Protein AF-X0Y8S4-F1 (afdb_monomer_lite)

Foldseek 3Di:
DPPQPPPQKGKWQWLFKKKKKFAAPDDDDPPDDAHGLWMWIFQRPDDPVCRQVPTATDPPSPSGQDRHLNPHPQNAQPNDPPSHRNIWIWMKTWIFGPPDPDLLPTDIDIDTFGPQAVVQVCVAVVVCVVVVHDSSQFIKMWGWAADPPDDDTHIHIDTPGGDDDPVSSVSSNVCSVPVRSVVSPDHTDHPDPPPDDPPPDPPDDDD

pLDDT: mean 86.74, std 16.59, range [29.92, 97.44]

Structure (mmCIF, N/CA/C/O backbone):
data_AF-X0Y8S4-F1
#
_entry.id   AF-X0Y8S4-F1
#
loop_
_atom_site.group_PDB
_atom_site.id
_atom_site.type_symbol
_atom_site.label_atom_id
_atom_site.label_alt_id
_atom_site.label_comp_id
_atom_site.label_asym_id
_atom_site.label_entity_id
_atom_site.label_seq_id
_atom_site.pdbx_PDB_ins_code
_atom_site.Cartn_x
_atom_site.Cartn_y
_atom_site.Cartn_z
_atom_site.occupancy
_atom_site.B_iso_or_equiv
_atom_site.auth_seq_id
_atom_site.auth_comp_id
_atom_site.auth_asym_id
_atom_site.auth_atom_id
_atom_site.pdbx_PDB_model_num
ATOM 1 N N . PRO A 1 1 ? -10.376 17.766 6.395 1.00 44.44 1 PRO A N 1
ATOM 2 C CA . PRO A 1 1 ? -10.294 17.085 7.710 1.00 44.44 1 PRO A CA 1
ATOM 3 C C . PRO A 1 1 ? -9.128 17.664 8.531 1.00 44.44 1 PRO A C 1
ATOM 5 O O . PRO A 1 1 ? -7.978 17.358 8.253 1.00 44.44 1 PRO A O 1
ATOM 8 N N . VAL A 1 2 ? -9.422 18.581 9.460 1.00 45.91 2 VAL A N 1
ATOM 9 C CA . VAL A 1 2 ? -8.436 19.486 10.098 1.00 45.91 2 VAL A CA 1
ATOM 10 C C . VAL A 1 2 ? -7.853 18.933 11.418 1.00 45.91 2 VAL A C 1
ATOM 12 O O . VAL A 1 2 ? -7.265 19.683 12.182 1.00 45.91 2 VAL A O 1
ATOM 15 N N . GLY A 1 3 ? -8.023 17.638 11.713 1.00 60.16 3 GLY A N 1
ATOM 16 C CA . GLY A 1 3 ? -7.539 17.020 12.965 1.00 60.16 3 GLY A CA 1
ATOM 17 C C . GLY A 1 3 ? -6.505 15.904 12.791 1.00 60.16 3 GLY A C 1
ATOM 18 O O . GLY A 1 3 ? -5.683 15.695 13.670 1.00 60.16 3 GLY A O 1
ATOM 19 N N . CYS A 1 4 ? -6.523 15.210 11.651 1.00 73.25 4 CYS A N 1
ATOM 20 C CA . CYS A 1 4 ? -5.653 14.062 11.389 1.00 73.25 4 CYS A CA 1
ATOM 21 C C . CYS A 1 4 ? -4.313 14.434 10.748 1.00 73.25 4 CYS A C 1
ATOM 23 O O . CYS A 1 4 ? -3.446 13.578 10.668 1.00 73.25 4 CYS A O 1
ATOM 25 N N . ASP A 1 5 ? -4.187 15.638 10.187 1.00 79.75 5 ASP A N 1
ATOM 26 C CA . ASP A 1 5 ? -3.039 16.076 9.388 1.00 79.75 5 ASP A CA 1
ATOM 27 C C . ASP A 1 5 ? -2.274 17.144 10.172 1.00 79.75 5 ASP A C 1
ATOM 29 O O . ASP A 1 5 ? -2.796 18.232 10.432 1.00 79.75 5 ASP A O 1
ATOM 33 N N . ARG A 1 6 ? -1.047 16.807 10.575 1.00 82.25 6 ARG A N 1
ATOM 34 C CA . ARG A 1 6 ? -0.120 17.687 11.298 1.00 82.25 6 ARG A CA 1
ATOM 35 C C . ARG A 1 6 ? 1.008 18.202 10.396 1.00 82.25 6 ARG A C 1
ATOM 37 O O . ARG A 1 6 ? 2.082 18.546 10.883 1.00 82.25 6 ARG A O 1
ATOM 44 N N . GLY A 1 7 ? 0.785 18.258 9.083 1.00 83.69 7 GLY A N 1
ATOM 45 C CA . GLY A 1 7 ? 1.760 18.707 8.092 1.00 83.69 7 GLY A CA 1
ATOM 46 C C . GLY A 1 7 ? 2.596 17.548 7.560 1.00 83.69 7 GLY A C 1
ATOM 47 O O . GLY A 1 7 ? 2.336 17.052 6.466 1.00 83.69 7 GLY A O 1
ATOM 48 N N . ASP A 1 8 ? 3.593 17.109 8.329 1.00 86.62 8 ASP A N 1
ATOM 49 C CA . ASP A 1 8 ? 4.449 15.973 7.948 1.00 86.62 8 ASP A CA 1
ATOM 50 C C . ASP A 1 8 ? 3.957 14.634 8.517 1.00 86.62 8 ASP A C 1
ATOM 52 O O . ASP A 1 8 ? 4.529 13.592 8.210 1.00 86.62 8 ASP A O 1
ATOM 56 N N . MET A 1 9 ? 2.880 14.638 9.305 1.00 91.44 9 MET A N 1
ATOM 57 C CA . MET A 1 9 ? 2.301 13.435 9.904 1.00 91.44 9 MET A CA 1
ATOM 58 C C . MET A 1 9 ? 0.810 13.348 9.621 1.00 91.44 9 MET A C 1
ATOM 60 O O . MET A 1 9 ? 0.109 14.362 9.670 1.00 91.44 9 MET A O 1
ATOM 64 N N . ILE A 1 10 ? 0.327 12.126 9.407 1.00 94.25 10 ILE A N 1
ATOM 65 C CA . ILE A 1 10 ? -1.101 11.829 9.381 1.00 94.25 10 ILE A CA 1
ATOM 66 C C . ILE A 1 10 ? -1.463 10.702 10.345 1.00 94.25 10 ILE A C 1
ATOM 68 O O . ILE A 1 10 ? -0.725 9.728 10.477 1.00 94.25 10 ILE A O 1
ATOM 72 N N . GLU A 1 11 ? -2.627 10.810 10.975 1.00 95.38 11 GLU A N 1
ATOM 73 C CA . GLU A 1 11 ? -3.220 9.751 11.793 1.00 95.38 11 GLU A CA 1
ATOM 74 C C . GLU A 1 11 ? -4.318 9.034 11.001 1.00 95.38 11 GLU A C 1
ATOM 76 O O . GLU A 1 11 ? -5.283 9.648 10.526 1.00 95.38 11 GLU A O 1
ATOM 81 N N . ALA A 1 12 ? -4.175 7.721 10.845 1.00 96.06 12 ALA A N 1
ATOM 82 C CA . ALA A 1 12 ? -5.060 6.919 10.017 1.00 96.06 12 ALA A CA 1
ATOM 83 C C . ALA A 1 12 ? -5.312 5.528 10.603 1.00 96.06 12 ALA A C 1
ATOM 85 O O . ALA A 1 12 ? -4.496 4.961 11.327 1.00 96.06 12 ALA A O 1
ATOM 86 N N . ILE A 1 13 ? -6.451 4.951 10.238 1.00 96.88 13 ILE A N 1
ATOM 87 C CA . ILE A 1 13 ? -6.772 3.546 10.479 1.00 96.88 13 ILE A CA 1
ATOM 88 C C . ILE A 1 13 ? -6.477 2.800 9.180 1.00 96.88 13 ILE A C 1
ATOM 90 O O . ILE A 1 13 ? -7.111 3.072 8.159 1.00 96.88 13 ILE A O 1
ATOM 94 N N . VAL A 1 14 ? -5.517 1.874 9.195 1.00 97.19 14 VAL A N 1
ATOM 95 C CA . VAL A 1 14 ? -5.164 1.089 8.003 1.00 97.19 14 VAL A CA 1
ATOM 96 C C . VAL A 1 14 ? -6.101 -0.109 7.885 1.00 97.19 14 VAL A C 1
ATOM 98 O O . VAL A 1 14 ? -6.046 -1.022 8.699 1.00 97.19 14 VAL A O 1
ATOM 101 N N . LEU A 1 15 ? -6.938 -0.125 6.850 1.00 96.81 15 LEU A N 1
ATOM 102 C CA . LEU A 1 15 ? -7.878 -1.212 6.559 1.00 96.81 15 LEU A CA 1
ATOM 103 C C . LEU A 1 15 ? -7.183 -2.451 5.982 1.00 96.81 15 LEU A C 1
ATOM 105 O O . LEU A 1 15 ? -7.681 -3.562 6.106 1.00 96.81 15 LEU A O 1
ATOM 109 N N . GLY A 1 16 ? -6.033 -2.267 5.337 1.00 95.38 16 GLY A N 1
ATOM 110 C CA . GLY A 1 16 ? -5.243 -3.353 4.773 1.00 95.38 16 GLY A CA 1
ATOM 111 C C . GLY A 1 16 ? -4.145 -2.836 3.854 1.00 95.38 16 GLY A C 1
ATOM 112 O O . GLY A 1 16 ? -4.078 -1.640 3.552 1.00 95.38 16 GLY A O 1
ATOM 113 N N . GLY A 1 17 ? -3.286 -3.749 3.404 1.00 95.44 17 GLY A N 1
ATOM 114 C CA . GLY A 1 17 ? -2.199 -3.436 2.488 1.00 95.44 17 GLY A CA 1
ATOM 115 C C . GLY A 1 17 ? -1.990 -4.519 1.437 1.00 95.44 17 GLY A C 1
ATOM 116 O O . GLY A 1 17 ? -2.092 -5.701 1.740 1.00 95.44 17 GLY A O 1
ATOM 117 N N . ALA A 1 18 ? -1.659 -4.111 0.214 1.00 96.06 18 ALA A N 1
ATOM 118 C CA . ALA A 1 18 ? -1.343 -5.009 -0.893 1.00 96.06 18 ALA A CA 1
ATOM 119 C C . ALA A 1 18 ? -0.040 -4.577 -1.564 1.00 96.06 18 ALA A C 1
ATOM 121 O O . ALA A 1 18 ? 0.145 -3.397 -1.882 1.00 96.06 18 ALA A O 1
ATOM 122 N N . ARG A 1 19 ? 0.874 -5.526 -1.804 1.00 96.00 19 ARG A N 1
ATOM 123 C CA . ARG A 1 19 ? 2.033 -5.255 -2.664 1.00 96.00 19 ARG A CA 1
ATOM 124 C C . ARG A 1 19 ? 1.559 -5.058 -4.093 1.00 96.00 19 ARG A C 1
ATOM 126 O O . ARG A 1 19 ? 0.711 -5.800 -4.581 1.00 96.00 19 ARG A O 1
ATOM 133 N N . ILE A 1 20 ? 2.151 -4.085 -4.767 1.00 96.19 20 ILE A N 1
ATOM 134 C CA . ILE A 1 20 ? 1.966 -3.899 -6.194 1.00 96.19 20 ILE A CA 1
ATOM 135 C C . ILE A 1 20 ? 3.310 -3.680 -6.876 1.00 96.19 20 ILE A C 1
ATOM 137 O O . ILE A 1 20 ? 4.140 -2.891 -6.428 1.00 96.19 20 ILE A O 1
ATOM 141 N N . ASN A 1 21 ? 3.491 -4.370 -7.993 1.00 96.62 21 ASN A N 1
ATOM 142 C CA . ASN A 1 21 ? 4.596 -4.166 -8.911 1.00 96.62 21 ASN A CA 1
ATOM 143 C C . ASN A 1 21 ? 4.059 -3.455 -10.150 1.00 96.62 21 ASN A C 1
ATOM 145 O O . ASN A 1 21 ? 3.040 -3.867 -10.703 1.00 96.62 21 ASN A O 1
ATOM 149 N N . GLN A 1 22 ? 4.716 -2.380 -10.580 1.00 95.75 22 GLN A N 1
ATOM 150 C CA . GLN A 1 22 ? 4.298 -1.587 -11.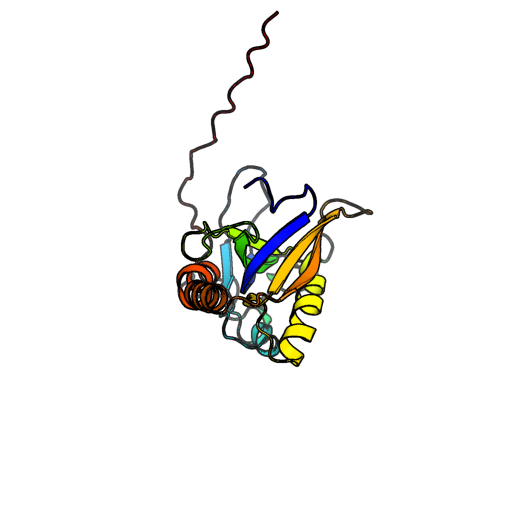734 1.00 95.75 22 GLN A CA 1
ATOM 151 C C . GLN A 1 22 ? 5.498 -1.241 -12.612 1.00 95.75 22 GLN A C 1
ATOM 153 O O . GLN A 1 22 ? 6.414 -0.535 -12.188 1.00 95.75 22 GLN A O 1
ATOM 158 N N . PHE A 1 23 ? 5.469 -1.693 -13.859 1.00 95.38 23 PHE A N 1
ATOM 159 C CA . PHE A 1 23 ? 6.446 -1.334 -14.875 1.00 95.38 23 PHE A CA 1
ATOM 160 C C . PHE A 1 23 ? 5.852 -0.290 -15.819 1.00 95.38 23 PHE A C 1
ATOM 162 O O . PHE A 1 23 ? 4.727 -0.441 -16.299 1.00 95.38 23 PHE A O 1
ATOM 169 N N . TYR A 1 24 ? 6.622 0.762 -16.077 1.00 93.06 24 TYR A N 1
ATOM 170 C CA . TYR A 1 24 ? 6.267 1.845 -16.984 1.00 93.06 24 TYR A CA 1
ATOM 171 C C . TYR A 1 24 ? 7.313 1.900 -18.084 1.00 93.06 24 TYR A C 1
ATOM 173 O O . TYR A 1 24 ? 8.506 1.968 -17.792 1.00 93.06 24 TYR A O 1
ATOM 181 N N . GLU A 1 25 ? 6.861 1.888 -19.329 1.00 90.25 25 GLU A N 1
ATOM 182 C CA . GLU A 1 25 ? 7.734 2.121 -20.467 1.00 90.25 25 GLU A CA 1
ATOM 183 C C . GLU A 1 25 ? 7.978 3.624 -20.661 1.00 90.25 25 GLU A C 1
ATOM 185 O O . GLU A 1 25 ? 7.063 4.445 -20.552 1.00 90.25 25 GLU A O 1
ATOM 190 N N . GLY A 1 26 ? 9.229 3.981 -20.949 1.00 86.06 26 GLY A N 1
ATOM 191 C CA . GLY A 1 26 ? 9.651 5.365 -21.132 1.00 86.06 26 GLY A CA 1
ATOM 192 C C . GLY A 1 26 ? 9.836 6.150 -19.830 1.00 86.06 26 GLY A C 1
ATOM 193 O O . GLY A 1 26 ? 9.797 5.625 -18.716 1.00 86.06 26 GLY A O 1
ATOM 194 N N . ASP A 1 27 ? 10.082 7.448 -19.993 1.00 82.94 27 ASP A N 1
ATOM 195 C CA . ASP A 1 27 ? 10.436 8.336 -18.892 1.00 82.94 27 ASP A CA 1
ATOM 196 C C . ASP A 1 27 ? 9.227 8.993 -18.225 1.00 82.94 27 ASP A C 1
ATOM 198 O O . ASP A 1 27 ? 8.238 9.374 -18.859 1.00 82.94 27 ASP A O 1
ATOM 202 N N . PHE A 1 28 ? 9.337 9.190 -16.909 1.00 82.19 28 PHE A N 1
ATOM 203 C CA . PHE A 1 28 ? 8.326 9.898 -16.134 1.00 82.19 28 PHE A CA 1
ATOM 204 C C . PHE A 1 28 ? 8.161 11.335 -16.638 1.00 82.19 28 PHE A C 1
ATOM 206 O O . PHE A 1 28 ? 9.092 12.137 -16.580 1.00 82.19 28 PHE A O 1
ATOM 213 N N . THR A 1 29 ? 6.944 11.674 -17.068 1.00 81.81 29 THR A N 1
ATOM 214 C CA . THR A 1 29 ? 6.588 13.037 -17.469 1.00 81.81 29 THR A CA 1
ATOM 215 C C . THR A 1 29 ? 5.714 13.691 -16.395 1.00 81.81 29 THR A C 1
ATOM 217 O O . THR A 1 29 ? 4.567 13.274 -16.203 1.00 81.81 29 THR A O 1
ATOM 220 N N . PRO A 1 30 ? 6.195 14.743 -15.706 1.00 81.38 30 PRO A N 1
ATOM 221 C CA . PRO A 1 30 ? 5.413 15.431 -14.686 1.00 81.38 30 PRO A CA 1
ATOM 222 C C . PRO A 1 30 ? 4.063 15.930 -15.218 1.00 81.38 30 PRO A C 1
ATOM 224 O O . PRO A 1 30 ? 3.982 16.578 -16.262 1.00 81.38 30 PRO A O 1
ATOM 227 N N . GLY A 1 31 ? 2.988 15.646 -14.483 1.00 82.62 31 GLY A N 1
ATOM 228 C CA . GLY A 1 31 ? 1.638 16.114 -14.814 1.00 82.62 31 GLY A CA 1
ATOM 229 C C . GLY A 1 31 ? 0.953 15.382 -15.972 1.00 82.62 31 GLY A C 1
ATOM 230 O O . GLY A 1 31 ? -0.136 15.800 -16.367 1.00 82.62 31 GLY A O 1
ATOM 231 N N . LYS A 1 32 ? 1.552 14.309 -16.505 1.00 83.06 32 LYS A N 1
ATOM 232 C CA . LYS A 1 32 ? 0.900 13.388 -17.441 1.00 83.06 32 LYS A CA 1
ATOM 233 C C . LYS A 1 32 ? 0.794 12.005 -16.790 1.00 83.06 32 LYS A C 1
ATOM 235 O O . LYS A 1 32 ? 1.815 11.333 -16.659 1.00 83.06 32 LYS A O 1
ATOM 240 N N . PRO A 1 33 ? -0.399 11.588 -16.335 1.00 80.25 33 PRO A N 1
ATOM 241 C CA . PRO A 1 33 ? -0.584 10.240 -15.822 1.00 80.25 33 PRO A CA 1
ATOM 242 C C . PRO A 1 33 ? -0.484 9.252 -16.987 1.00 80.25 33 PRO A C 1
ATOM 244 O O . PRO A 1 33 ? -1.341 9.232 -17.867 1.00 80.25 33 PRO A O 1
ATOM 247 N N . THR A 1 34 ? 0.575 8.451 -16.998 1.00 86.00 34 THR A N 1
ATOM 248 C CA . THR A 1 34 ? 0.717 7.312 -17.911 1.00 86.00 34 THR A CA 1
ATOM 249 C C . THR A 1 34 ? 0.363 6.051 -17.128 1.00 86.00 34 THR A C 1
ATOM 251 O O . THR A 1 34 ? 0.880 5.891 -16.018 1.00 86.00 34 THR A O 1
ATOM 254 N N . PRO A 1 35 ? -0.511 5.166 -17.635 1.00 89.19 35 PRO A N 1
ATOM 255 C CA . PRO A 1 35 ? -0.754 3.880 -16.999 1.00 89.19 35 PRO A CA 1
ATOM 256 C C . PRO A 1 35 ? 0.509 3.010 -17.073 1.00 89.19 35 PRO A C 1
ATOM 258 O O . PRO A 1 35 ? 1.356 3.213 -17.947 1.00 89.19 35 PRO A O 1
ATOM 261 N N . PRO A 1 36 ? 0.663 2.035 -16.170 1.00 93.50 36 PRO A N 1
ATOM 262 C CA . PRO A 1 36 ? 1.748 1.075 -16.280 1.00 93.50 36 PRO A CA 1
ATOM 263 C C . PRO A 1 36 ? 1.545 0.169 -17.499 1.00 93.50 36 PRO A C 1
ATOM 265 O O . PRO A 1 36 ? 0.438 -0.304 -17.751 1.00 93.50 36 PRO A O 1
ATOM 268 N N . THR A 1 37 ? 2.632 -0.127 -18.208 1.00 94.62 37 THR A N 1
ATOM 269 C CA . THR A 1 37 ? 2.657 -1.131 -19.280 1.00 94.62 37 THR A CA 1
ATOM 270 C C . THR A 1 37 ? 2.370 -2.519 -18.713 1.00 94.62 37 THR A C 1
ATOM 272 O O . THR A 1 37 ? 1.647 -3.301 -19.317 1.00 94.62 37 THR A O 1
ATOM 275 N N . CYS A 1 38 ? 2.892 -2.826 -17.525 1.00 95.94 38 CYS A N 1
ATOM 276 C CA . CYS A 1 38 ? 2.620 -4.076 -16.823 1.00 95.94 38 CYS A CA 1
ATOM 277 C C . CYS A 1 38 ? 2.408 -3.812 -15.336 1.00 95.94 38 CYS A C 1
ATOM 279 O O . CYS A 1 38 ? 3.083 -2.965 -14.748 1.00 95.94 38 CYS A O 1
ATOM 281 N N . TYR A 1 39 ? 1.505 -4.560 -14.709 1.00 96.88 39 TYR A N 1
ATOM 282 C CA . TYR A 1 39 ? 1.303 -4.509 -13.268 1.00 96.88 39 TYR A CA 1
ATOM 283 C C . TYR A 1 39 ? 1.020 -5.898 -12.702 1.00 96.88 39 TYR A C 1
ATOM 285 O O . TYR A 1 39 ? 0.584 -6.785 -13.428 1.00 96.88 39 TYR A O 1
ATOM 293 N N . ALA A 1 40 ? 1.263 -6.066 -11.409 1.00 97.44 40 ALA A N 1
ATOM 294 C CA . ALA A 1 40 ? 0.890 -7.245 -10.642 1.00 97.44 40 ALA A CA 1
ATOM 295 C C . ALA A 1 40 ? 0.500 -6.804 -9.233 1.00 97.44 40 ALA A C 1
ATOM 297 O O . ALA A 1 40 ? 1.239 -6.032 -8.622 1.00 97.44 40 ALA A O 1
ATOM 298 N N . ILE A 1 41 ? -0.642 -7.269 -8.734 1.00 96.81 41 ILE A N 1
ATOM 299 C CA . ILE A 1 41 ? -1.138 -6.957 -7.390 1.00 96.81 41 ILE A CA 1
ATOM 300 C C . ILE A 1 41 ? -1.143 -8.256 -6.589 1.00 96.81 41 ILE A C 1
ATOM 302 O O . ILE A 1 41 ? -1.621 -9.277 -7.075 1.00 96.81 41 ILE A O 1
ATOM 306 N N . ALA A 1 42 ? -0.580 -8.221 -5.386 1.00 96.31 42 ALA A N 1
ATOM 307 C CA . ALA A 1 42 ? -0.674 -9.331 -4.451 1.00 96.31 42 ALA A CA 1
ATOM 308 C C . ALA A 1 42 ? -2.083 -9.407 -3.865 1.00 96.31 42 ALA A C 1
ATOM 310 O O . ALA A 1 42 ? -2.661 -8.374 -3.519 1.00 96.31 42 ALA A O 1
ATOM 311 N N . ASP A 1 43 ? -2.599 -10.621 -3.698 1.00 93.69 43 ASP A N 1
ATOM 312 C CA . ASP A 1 43 ? -3.809 -10.826 -2.909 1.00 93.69 43 ASP A CA 1
ATOM 313 C C . ASP A 1 43 ? -3.542 -10.365 -1.458 1.00 93.69 43 ASP A C 1
ATOM 315 O O . ASP A 1 43 ? -2.566 -10.824 -0.850 1.00 93.69 43 ASP A O 1
ATOM 319 N N . PRO A 1 44 ? -4.362 -9.460 -0.890 1.00 90.19 44 PRO A N 1
ATOM 320 C CA . PRO A 1 44 ? -4.221 -9.012 0.495 1.00 90.19 44 PRO A CA 1
ATOM 321 C C . PRO A 1 44 ? -4.327 -10.139 1.533 1.00 90.19 44 PRO A C 1
ATOM 323 O O . PRO A 1 44 ? -3.935 -9.936 2.679 1.00 90.19 44 PRO A O 1
ATOM 326 N N . LEU A 1 45 ? -4.877 -11.299 1.156 1.00 88.31 45 LEU A N 1
ATOM 327 C CA . LEU A 1 45 ? -5.019 -12.473 2.016 1.00 88.31 45 LEU A CA 1
ATOM 328 C C . LEU A 1 45 ? -3.784 -13.382 2.016 1.00 88.31 45 LEU A C 1
ATOM 330 O O . LEU A 1 45 ? -3.744 -14.339 2.785 1.00 88.31 45 LEU A O 1
ATOM 334 N N . TRP A 1 46 ? -2.794 -13.135 1.153 1.00 90.88 46 TRP A N 1
ATOM 335 C CA . TRP A 1 46 ? -1.557 -13.913 1.169 1.00 90.88 46 TRP A CA 1
ATOM 336 C C . TRP A 1 46 ? -0.685 -13.554 2.366 1.00 90.88 46 TRP A C 1
ATOM 338 O O . TRP A 1 46 ? -0.509 -12.384 2.713 1.00 90.88 46 TRP A O 1
ATOM 348 N N . GLU A 1 47 ? -0.041 -14.571 2.930 1.00 85.81 47 GLU A N 1
ATOM 349 C CA . GLU A 1 47 ? 0.960 -14.363 3.966 1.00 85.81 47 GLU A CA 1
ATOM 350 C C . G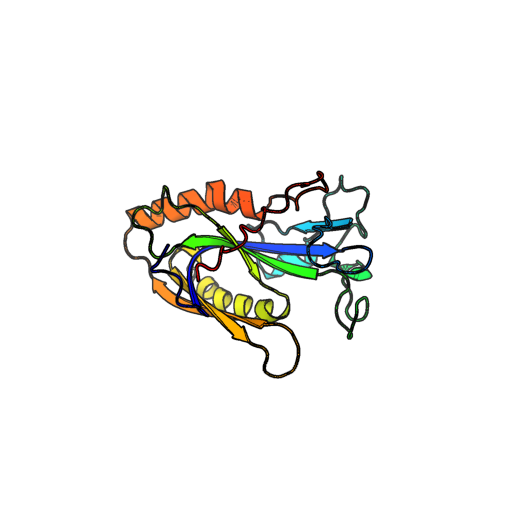LU A 1 47 ? 2.187 -13.648 3.388 1.00 85.81 47 GLU A C 1
ATOM 352 O O . GLU A 1 47 ? 2.610 -13.897 2.255 1.00 85.81 47 GLU A O 1
ATOM 357 N N . ALA A 1 48 ? 2.819 -12.776 4.180 1.00 82.12 48 ALA A N 1
ATOM 358 C CA . ALA A 1 48 ? 3.903 -11.911 3.701 1.00 82.12 48 ALA A CA 1
ATOM 359 C C . ALA A 1 48 ? 5.081 -12.678 3.060 1.00 82.12 48 ALA A C 1
ATOM 361 O O . ALA A 1 48 ? 5.726 -12.160 2.143 1.00 82.12 48 ALA A O 1
ATOM 362 N N . GLY A 1 49 ? 5.355 -13.900 3.532 1.00 85.06 49 GLY A N 1
ATOM 363 C CA . GLY A 1 49 ? 6.398 -14.781 2.996 1.00 85.06 49 GLY A CA 1
ATOM 364 C C . GLY A 1 49 ? 6.050 -15.433 1.653 1.00 85.06 49 GLY A C 1
ATOM 365 O O . GLY A 1 49 ? 6.948 -15.847 0.927 1.00 85.06 49 GLY A O 1
ATOM 366 N N . GLU A 1 50 ? 4.770 -15.493 1.289 1.00 90.00 50 GLU A N 1
ATOM 367 C CA . GLU A 1 50 ? 4.308 -16.114 0.046 1.00 90.00 50 GLU A CA 1
ATOM 368 C C . GLU A 1 50 ? 4.258 -15.130 -1.124 1.00 90.00 50 GLU A C 1
ATOM 370 O O . GLU A 1 50 ? 4.333 -15.539 -2.284 1.00 90.00 50 GLU A O 1
ATOM 375 N N . VAL A 1 51 ? 4.142 -13.831 -0.827 1.00 92.00 51 VAL A N 1
ATOM 376 C CA . VAL A 1 51 ? 3.873 -12.798 -1.833 1.00 92.00 51 VAL A CA 1
ATOM 377 C C . VAL A 1 51 ? 4.901 -12.807 -2.963 1.00 92.00 51 VAL A C 1
ATOM 379 O O . VAL A 1 51 ? 4.510 -12.794 -4.125 1.00 92.00 51 VAL A O 1
ATOM 382 N N . GLU A 1 52 ? 6.200 -12.878 -2.660 1.00 89.00 52 GLU A N 1
ATOM 383 C CA . GLU A 1 52 ? 7.248 -12.847 -3.696 1.00 89.00 52 GLU A CA 1
ATOM 384 C C . GLU A 1 52 ? 7.180 -14.050 -4.651 1.00 89.00 52 GLU A C 1
ATOM 386 O O . GLU A 1 52 ? 7.516 -13.916 -5.825 1.00 89.00 52 GLU A O 1
ATOM 391 N N . GLY A 1 53 ? 6.721 -15.210 -4.169 1.00 91.38 53 GLY A N 1
ATOM 392 C CA . GLY A 1 53 ? 6.596 -16.426 -4.977 1.00 91.38 53 GLY A CA 1
ATOM 393 C C . GLY A 1 53 ? 5.286 -16.530 -5.761 1.00 91.38 53 GLY A C 1
ATOM 394 O O . GLY A 1 53 ? 5.221 -17.284 -6.731 1.00 91.38 53 GLY A O 1
ATOM 395 N N . LYS A 1 54 ? 4.245 -15.793 -5.351 1.00 95.06 54 LYS A N 1
ATOM 396 C CA . LYS A 1 54 ? 2.897 -15.862 -5.943 1.00 95.06 54 LYS A CA 1
ATOM 397 C C . LYS A 1 54 ? 2.529 -14.645 -6.791 1.00 95.06 54 LYS A C 1
ATOM 399 O O . LYS A 1 54 ? 1.676 -14.760 -7.667 1.00 95.06 54 LYS A O 1
ATOM 404 N N . ILE A 1 55 ? 3.144 -13.485 -6.553 1.00 96.31 55 ILE A N 1
ATOM 405 C CA . ILE A 1 55 ? 2.795 -12.256 -7.270 1.00 96.31 55 ILE A CA 1
ATOM 406 C C . ILE A 1 55 ? 3.153 -12.369 -8.758 1.00 96.31 55 ILE A C 1
ATOM 408 O O . ILE A 1 55 ? 4.296 -12.624 -9.147 1.00 96.31 55 ILE A O 1
ATOM 412 N N . ALA A 1 56 ? 2.141 -12.174 -9.597 1.00 97.19 56 ALA A N 1
ATOM 413 C CA . ALA A 1 56 ? 2.227 -12.310 -11.041 1.00 97.19 56 ALA A CA 1
ATOM 414 C C . ALA A 1 56 ? 1.283 -11.310 -11.725 1.00 97.19 56 ALA A C 1
ATOM 416 O O . ALA A 1 56 ? 0.276 -10.911 -11.129 1.00 97.19 56 ALA A O 1
ATOM 417 N N . PRO A 1 57 ? 1.591 -10.875 -12.958 1.00 96.94 57 PRO A N 1
ATOM 418 C CA . PRO A 1 57 ? 0.655 -10.077 -13.735 1.00 96.94 57 PRO A CA 1
ATOM 419 C C . PRO A 1 57 ? -0.644 -10.844 -14.020 1.00 96.94 57 PRO A C 1
ATOM 421 O O . PRO A 1 57 ? -0.611 -12.074 -14.113 1.00 96.94 57 PRO A O 1
ATOM 424 N N . PRO A 1 58 ? -1.780 -10.148 -14.209 1.00 95.25 58 PRO A N 1
ATOM 425 C CA . PRO A 1 58 ? -3.016 -10.785 -14.650 1.00 95.25 58 PRO A CA 1
ATOM 426 C C . PRO A 1 58 ? -2.803 -11.596 -15.932 1.00 95.25 58 PRO A C 1
ATOM 428 O O . PRO A 1 58 ? -2.101 -11.160 -16.847 1.00 95.25 58 PRO A O 1
ATOM 431 N N . ALA A 1 59 ? -3.412 -12.780 -16.006 1.00 93.56 59 ALA A N 1
ATOM 432 C CA . ALA A 1 59 ? -3.209 -13.703 -17.123 1.00 93.56 59 ALA A CA 1
ATOM 433 C C . ALA A 1 59 ? -3.674 -13.124 -18.474 1.00 93.56 59 ALA A C 1
ATOM 435 O O . ALA A 1 59 ? -3.097 -13.443 -19.513 1.00 93.56 59 ALA A O 1
ATOM 436 N N . ASP A 1 60 ? -4.686 -12.257 -18.445 1.00 92.06 60 ASP A N 1
ATOM 437 C CA . ASP A 1 60 ? -5.287 -11.565 -19.585 1.00 92.06 60 ASP A CA 1
ATOM 438 C C . ASP A 1 60 ? -4.553 -10.269 -19.983 1.00 92.06 60 ASP A C 1
ATOM 440 O O . ASP A 1 60 ? -4.843 -9.682 -21.032 1.00 92.06 60 ASP A O 1
ATOM 444 N N . LEU A 1 61 ? -3.558 -9.832 -19.199 1.00 92.50 61 LEU A N 1
ATOM 445 C CA . LEU A 1 61 ? -2.766 -8.647 -19.508 1.00 92.50 61 LEU A CA 1
ATOM 446 C C . LEU A 1 61 ? -1.793 -8.928 -20.662 1.00 92.50 61 LEU A C 1
ATOM 448 O O . LEU A 1 61 ? -0.694 -9.447 -20.470 1.00 92.50 61 LEU A O 1
ATOM 452 N N . LYS A 1 62 ? -2.171 -8.521 -21.878 1.00 91.31 62 LYS A N 1
ATOM 453 C CA . LYS A 1 62 ? -1.369 -8.724 -23.103 1.00 91.31 62 LYS A CA 1
ATOM 454 C C . LYS A 1 62 ? 0.023 -8.091 -23.051 1.00 91.31 62 LYS A C 1
ATOM 456 O O . LYS A 1 62 ? 0.945 -8.592 -23.678 1.00 91.31 62 LYS A O 1
ATOM 461 N N . SER A 1 63 ? 0.167 -6.991 -22.319 1.00 92.69 63 SER A N 1
ATOM 462 C CA . SER A 1 63 ? 1.416 -6.242 -22.158 1.00 92.69 63 SER A CA 1
ATOM 463 C C . SER A 1 63 ? 2.263 -6.718 -20.969 1.00 92.69 63 SER A C 1
ATOM 465 O O . SER A 1 63 ? 3.197 -6.020 -20.557 1.00 92.69 63 SER A O 1
ATOM 467 N N . LYS A 1 64 ? 1.949 -7.890 -20.389 1.00 93.88 64 LYS A N 1
ATOM 468 C CA . LYS A 1 64 ? 2.750 -8.475 -19.310 1.00 93.88 64 LYS A CA 1
ATOM 469 C C . LYS A 1 64 ? 4.195 -8.679 -19.764 1.00 93.88 64 LYS A C 1
ATOM 471 O O . LYS A 1 64 ? 4.454 -9.134 -20.872 1.00 93.88 64 LYS A O 1
ATOM 476 N N . GLN A 1 65 ? 5.139 -8.334 -18.893 1.00 95.56 65 GLN A N 1
ATOM 477 C CA . GLN A 1 65 ? 6.573 -8.455 -19.189 1.00 95.56 65 GLN A CA 1
ATOM 478 C C . GLN A 1 65 ? 7.147 -9.833 -18.825 1.00 95.56 65 GLN A C 1
ATOM 480 O O . GLN A 1 65 ? 8.253 -10.169 -19.228 1.00 95.56 65 GLN A O 1
ATOM 485 N N . SER A 1 66 ? 6.421 -10.606 -18.017 1.00 95.81 66 SER A N 1
ATOM 486 C CA . SER A 1 66 ? 6.773 -11.956 -17.574 1.00 95.81 66 SER A CA 1
ATOM 487 C C . SER A 1 66 ? 5.522 -12.636 -17.012 1.00 95.81 66 SER A C 1
ATOM 489 O O . SER A 1 66 ? 4.606 -11.947 -16.560 1.00 95.81 66 SER A O 1
ATOM 491 N N . ASP A 1 67 ? 5.498 -13.968 -16.989 1.00 94.94 67 ASP A N 1
ATOM 492 C CA . ASP A 1 67 ? 4.444 -14.745 -16.323 1.00 94.94 67 ASP A CA 1
ATOM 493 C C . ASP A 1 67 ? 4.570 -14.720 -14.796 1.00 94.94 67 ASP A C 1
ATOM 495 O O . ASP A 1 67 ? 3.575 -14.839 -14.088 1.00 94.94 67 ASP A O 1
ATOM 499 N N . LYS A 1 68 ? 5.789 -14.534 -14.279 1.00 95.62 68 LYS A N 1
ATOM 500 C CA . LYS A 1 68 ? 6.071 -14.424 -12.843 1.00 95.62 68 LYS A CA 1
ATOM 501 C C . LYS A 1 68 ? 6.908 -13.191 -12.561 1.00 95.62 68 LYS A C 1
ATOM 503 O O . LYS A 1 68 ? 7.878 -12.909 -13.271 1.00 95.62 68 LYS A O 1
ATOM 508 N N . CYS A 1 69 ? 6.573 -12.456 -11.500 1.00 96.25 69 CYS A N 1
ATOM 509 C CA . CYS A 1 69 ? 7.373 -11.298 -11.108 1.00 96.25 69 CYS A CA 1
ATOM 510 C C . CYS A 1 69 ? 8.761 -11.689 -10.587 1.00 96.25 69 CYS A C 1
ATOM 512 O O . CYS A 1 69 ? 9.683 -10.890 -10.749 1.00 96.25 69 CYS A O 1
ATOM 514 N N . SER A 1 70 ? 8.923 -12.880 -10.000 1.00 94.50 70 SER A N 1
ATOM 515 C CA . SER A 1 70 ? 10.217 -13.401 -9.528 1.00 94.50 70 SER A CA 1
ATOM 516 C C . SER A 1 70 ? 11.248 -13.531 -10.651 1.00 94.50 70 SER A C 1
ATOM 518 O O . SER A 1 70 ? 12.427 -13.276 -10.429 1.00 94.50 70 SER A O 1
ATOM 520 N N . ASP A 1 71 ? 10.783 -13.853 -11.860 1.00 94.69 71 ASP A N 1
ATOM 521 C CA . ASP A 1 71 ? 11.633 -14.193 -13.008 1.00 94.69 71 ASP A CA 1
ATOM 522 C C . ASP A 1 71 ? 11.740 -13.020 -14.004 1.00 94.69 71 ASP A C 1
ATOM 524 O O . ASP A 1 71 ? 12.358 -13.119 -15.061 1.00 94.69 71 ASP A O 1
ATOM 528 N N . CYS A 1 72 ? 11.110 -11.884 -13.690 1.00 96.81 72 CYS A N 1
ATOM 529 C CA . CYS A 1 72 ? 11.028 -10.737 -14.586 1.00 96.81 72 CYS A CA 1
ATOM 530 C C . CYS A 1 72 ? 12.339 -9.939 -14.606 1.00 96.81 72 CYS A C 1
ATOM 532 O O . CYS A 1 72 ? 12.748 -9.382 -13.584 1.00 96.81 72 CYS A O 1
ATOM 534 N N . ALA A 1 73 ? 12.934 -9.767 -15.791 1.00 96.19 73 ALA A N 1
ATOM 535 C CA . ALA A 1 73 ? 14.157 -8.980 -15.978 1.00 96.19 73 ALA A CA 1
ATOM 536 C C . ALA A 1 73 ? 14.019 -7.527 -15.478 1.00 96.19 73 ALA A C 1
ATOM 538 O O . ALA A 1 73 ? 14.951 -6.979 -14.895 1.00 96.19 73 ALA A O 1
ATOM 539 N N . PHE A 1 74 ? 12.837 -6.917 -15.618 1.00 96.19 74 PHE A N 1
ATOM 540 C CA . PHE A 1 74 ? 12.573 -5.561 -15.118 1.00 96.19 74 PHE A CA 1
ATOM 541 C C . PHE A 1 74 ? 12.383 -5.490 -13.597 1.00 96.19 74 PHE A C 1
ATOM 543 O O . PHE A 1 74 ? 12.420 -4.402 -13.025 1.00 96.19 74 PHE A O 1
ATOM 550 N N . ASN A 1 75 ? 12.176 -6.620 -12.918 1.00 95.88 75 ASN A N 1
ATOM 551 C CA . ASN A 1 75 ? 12.097 -6.697 -11.456 1.00 95.88 75 ASN A CA 1
ATOM 552 C C . ASN A 1 75 ? 13.447 -7.081 -10.810 1.00 95.88 75 ASN A C 1
ATOM 554 O O . ASN A 1 75 ? 13.532 -7.235 -9.591 1.00 95.88 75 ASN A O 1
ATOM 558 N N . ALA A 1 76 ? 14.520 -7.200 -11.598 1.00 95.06 76 ALA A N 1
ATOM 559 C CA . ALA A 1 76 ? 15.873 -7.408 -11.094 1.00 95.06 76 ALA A CA 1
ATOM 560 C C . ALA A 1 76 ? 16.536 -6.078 -10.697 1.00 95.06 76 ALA A C 1
ATOM 562 O O . ALA A 1 76 ? 16.305 -5.039 -11.322 1.00 95.06 76 ALA A O 1
ATOM 563 N N . PHE A 1 77 ? 17.380 -6.086 -9.662 1.00 92.31 77 PHE A N 1
ATOM 564 C CA . PHE A 1 77 ? 18.230 -4.930 -9.353 1.00 92.31 77 PHE A CA 1
ATOM 565 C C . PHE A 1 77 ? 19.190 -4.653 -10.518 1.00 92.31 77 PHE A C 1
ATOM 567 O O . PHE A 1 77 ? 19.671 -5.583 -11.157 1.00 92.31 77 PHE A O 1
ATOM 574 N N . GLY A 1 78 ? 19.443 -3.377 -10.813 1.00 92.50 78 GLY A N 1
ATOM 575 C CA . GLY A 1 78 ? 20.254 -2.967 -11.966 1.00 92.50 78 GLY A CA 1
ATOM 576 C C . GLY A 1 78 ? 19.490 -2.864 -13.289 1.00 92.50 78 GLY A C 1
ATOM 577 O O . GLY A 1 78 ? 20.034 -2.334 -14.250 1.00 92.50 78 GLY A O 1
ATOM 578 N N . SER A 1 79 ? 18.225 -3.297 -13.349 1.00 93.88 79 SER A N 1
ATOM 579 C CA . SER A 1 79 ? 17.392 -3.121 -14.550 1.00 93.88 79 SER A CA 1
ATOM 580 C C . SER A 1 79 ? 16.927 -1.674 -14.762 1.00 93.88 79 SER A C 1
ATOM 582 O O . SER A 1 79 ? 16.574 -1.297 -15.877 1.00 93.88 79 SER A O 1
ATOM 584 N N . GLY A 1 80 ? 16.901 -0.864 -13.700 1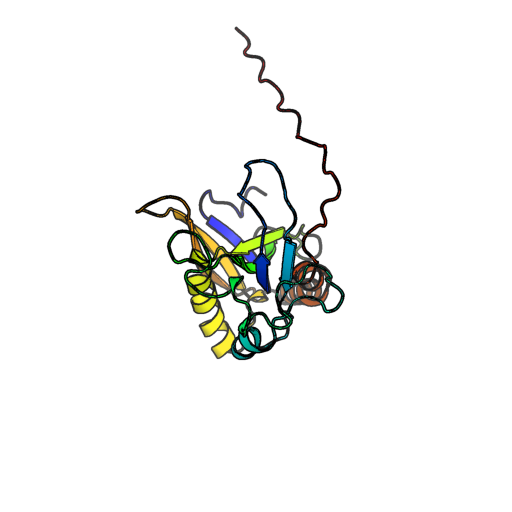.00 90.19 80 GLY A N 1
ATOM 585 C CA . GLY A 1 80 ? 16.493 0.538 -13.720 1.00 90.19 80 GLY A CA 1
ATOM 586 C C . GLY A 1 80 ? 17.646 1.518 -13.487 1.00 90.19 80 GLY A C 1
ATOM 587 O O . GLY A 1 80 ? 18.817 1.158 -13.375 1.00 90.19 80 GLY A O 1
ATOM 588 N N . ARG A 1 81 ? 17.303 2.806 -13.372 1.00 85.75 81 ARG A N 1
ATOM 589 C CA . ARG A 1 81 ? 18.275 3.878 -13.097 1.00 85.75 81 ARG A CA 1
ATOM 590 C C . ARG A 1 81 ? 18.853 3.755 -11.682 1.00 85.75 81 ARG A C 1
ATOM 592 O O . ARG A 1 81 ? 18.128 3.453 -10.739 1.00 85.75 81 ARG A O 1
ATOM 599 N N . GLY A 1 82 ? 20.148 4.043 -11.528 1.00 85.12 82 GLY A N 1
ATOM 600 C CA . GLY A 1 82 ? 20.808 4.107 -10.217 1.00 85.12 82 GLY A CA 1
ATOM 601 C C . GLY A 1 82 ? 20.860 2.768 -9.473 1.00 85.12 82 GLY A C 1
ATOM 602 O O . GLY A 1 82 ? 20.656 2.744 -8.264 1.00 85.12 82 GLY A O 1
ATOM 603 N N . ASN A 1 83 ? 21.078 1.657 -10.190 1.00 86.25 83 ASN A N 1
ATOM 604 C CA . ASN A 1 83 ? 21.070 0.284 -9.658 1.00 86.25 83 ASN A CA 1
ATOM 605 C C . ASN A 1 83 ? 19.733 -0.168 -9.035 1.00 86.25 83 ASN A C 1
ATOM 607 O O . ASN A 1 83 ? 19.660 -1.221 -8.400 1.00 86.25 83 ASN A O 1
ATOM 611 N N . ALA A 1 84 ? 18.655 0.590 -9.239 1.00 89.19 84 ALA A N 1
ATOM 612 C CA . ALA A 1 84 ? 17.318 0.210 -8.807 1.00 89.19 84 ALA A CA 1
ATOM 613 C C . ALA A 1 84 ? 16.674 -0.806 -9.768 1.00 89.19 84 ALA A C 1
ATOM 615 O O . ALA A 1 84 ? 17.222 -1.157 -10.816 1.00 89.19 84 ALA A O 1
ATOM 616 N N . LYS A 1 85 ? 15.479 -1.270 -9.404 1.00 93.31 85 LYS A N 1
ATOM 617 C CA . LYS A 1 85 ? 14.598 -2.045 -10.284 1.00 93.31 85 LYS A CA 1
ATOM 618 C C . LYS A 1 85 ? 13.875 -1.103 -11.249 1.00 93.31 85 LYS A C 1
ATOM 620 O O . LYS A 1 85 ? 13.465 -0.015 -10.844 1.00 93.31 85 LYS A O 1
ATOM 625 N N . ALA A 1 86 ? 13.705 -1.507 -12.506 1.00 95.06 86 ALA A N 1
ATOM 626 C CA . ALA A 1 86 ? 12.877 -0.773 -13.465 1.00 95.06 86 ALA A CA 1
ATOM 627 C C . ALA A 1 86 ? 11.384 -0.888 -13.119 1.00 95.06 86 ALA A C 1
ATOM 629 O O . ALA A 1 86 ? 10.627 0.076 -13.237 1.00 95.06 86 ALA A O 1
ATOM 630 N N . CYS A 1 87 ? 10.966 -2.062 -12.649 1.00 95.44 87 CYS A N 1
ATOM 631 C CA . CYS A 1 87 ? 9.659 -2.293 -12.061 1.00 95.44 87 CYS A CA 1
ATOM 632 C C . CYS A 1 87 ? 9.601 -1.649 -10.670 1.00 95.44 87 CYS A C 1
ATOM 634 O O . CYS A 1 87 ? 10.457 -1.889 -9.815 1.00 95.44 87 CYS A O 1
ATOM 636 N N . LYS A 1 88 ? 8.599 -0.801 -10.449 1.00 93.25 88 LYS A N 1
ATOM 637 C CA . LYS A 1 88 ? 8.368 -0.137 -9.168 1.00 93.25 88 LYS A CA 1
ATOM 638 C C . LYS A 1 88 ? 7.580 -1.066 -8.261 1.00 93.25 88 LYS A C 1
ATOM 640 O O . LYS A 1 88 ? 6.416 -1.341 -8.540 1.00 93.25 88 LYS A O 1
ATOM 645 N N . ASN A 1 89 ? 8.199 -1.475 -7.161 1.00 94.69 89 ASN A N 1
ATOM 646 C CA . ASN A 1 89 ? 7.560 -2.305 -6.147 1.00 94.69 89 ASN A CA 1
ATOM 647 C C . ASN A 1 89 ? 7.142 -1.394 -4.992 1.00 94.69 89 ASN A C 1
ATOM 649 O O . ASN A 1 89 ? 7.985 -0.723 -4.394 1.00 94.69 89 ASN A O 1
ATOM 653 N N . THR A 1 90 ? 5.849 -1.341 -4.703 1.00 95.19 90 THR A N 1
ATOM 654 C CA . THR A 1 90 ? 5.274 -0.518 -3.635 1.00 95.19 90 THR A CA 1
ATOM 655 C C . THR A 1 90 ? 4.278 -1.326 -2.812 1.00 95.19 90 THR A C 1
ATOM 657 O O . THR A 1 90 ? 3.914 -2.451 -3.159 1.00 95.19 90 THR A O 1
ATOM 660 N N . VAL A 1 91 ? 3.832 -0.750 -1.697 1.00 96.00 91 VAL A N 1
ATOM 661 C CA . VAL A 1 91 ? 2.678 -1.253 -0.943 1.00 96.00 91 VAL A CA 1
ATOM 662 C C . VAL A 1 91 ? 1.573 -0.214 -1.043 1.00 96.00 91 VAL A C 1
ATOM 664 O O . VAL A 1 91 ? 1.793 0.952 -0.728 1.00 96.00 91 VAL A O 1
ATOM 667 N N . ARG A 1 92 ? 0.388 -0.616 -1.491 1.00 95.75 92 ARG A N 1
ATOM 668 C CA . ARG A 1 92 ? -0.822 0.204 -1.419 1.00 95.75 92 ARG A CA 1
ATOM 669 C C . ARG A 1 92 ? -1.500 -0.054 -0.088 1.00 95.75 92 ARG A C 1
ATOM 671 O O . ARG A 1 92 ? -1.690 -1.212 0.260 1.00 95.75 92 ARG A O 1
ATOM 678 N N . LEU A 1 93 ? -1.871 1.004 0.616 1.00 97.31 93 LEU A N 1
ATOM 679 C CA . LEU A 1 93 ? -2.638 0.952 1.854 1.00 97.31 93 LEU A CA 1
ATOM 680 C C . LEU A 1 93 ? -4.006 1.577 1.613 1.00 97.31 93 LEU A C 1
ATOM 682 O O . LEU A 1 93 ? -4.074 2.684 1.077 1.00 97.31 93 LEU A O 1
ATOM 686 N N . ALA A 1 94 ? -5.063 0.883 2.025 1.00 97.25 94 ALA A N 1
ATOM 687 C CA . ALA A 1 94 ? -6.408 1.438 2.122 1.00 97.25 94 ALA A CA 1
ATOM 688 C C . ALA A 1 94 ? -6.616 1.936 3.549 1.00 97.25 94 ALA A C 1
ATOM 690 O O . ALA A 1 94 ? -6.312 1.213 4.499 1.00 97.25 94 ALA A O 1
ATOM 691 N N . MET A 1 95 ? -7.072 3.177 3.713 1.00 96.94 95 MET A N 1
ATOM 692 C CA . MET A 1 95 ? -7.059 3.845 5.014 1.00 96.94 95 MET A CA 1
ATOM 693 C C . MET A 1 95 ? -8.305 4.696 5.247 1.00 96.94 95 MET A C 1
ATOM 695 O O . MET A 1 95 ? -8.918 5.193 4.302 1.00 96.94 95 MET A O 1
ATOM 699 N N . LEU A 1 96 ? -8.642 4.891 6.522 1.00 96.00 96 LEU A N 1
ATOM 700 C CA . LEU A 1 96 ? -9.634 5.858 6.992 1.00 96.00 96 LEU A CA 1
ATOM 701 C C . LEU A 1 96 ? -8.952 6.948 7.829 1.00 96.00 96 LEU A C 1
ATOM 703 O O . LEU A 1 96 ? -7.966 6.656 8.512 1.00 96.00 96 LEU A O 1
ATOM 707 N N . PRO A 1 97 ? -9.465 8.189 7.831 1.00 93.69 97 PRO A N 1
ATOM 708 C CA . PRO A 1 97 ? -8.978 9.224 8.738 1.00 93.69 97 PRO A CA 1
ATOM 709 C C . PRO A 1 97 ? -9.266 8.826 10.191 1.00 93.69 97 PRO A C 1
ATOM 711 O O . PRO A 1 97 ? -10.390 8.438 10.497 1.00 93.69 97 PRO A O 1
ATOM 714 N N . ALA A 1 98 ? -8.294 8.949 11.099 1.00 92.56 98 ALA A N 1
ATOM 715 C CA . ALA A 1 98 ? -8.498 8.591 12.511 1.00 92.56 98 ALA A CA 1
ATOM 716 C C . ALA A 1 98 ? -9.412 9.569 13.283 1.00 92.56 98 ALA A C 1
ATOM 718 O O . ALA A 1 98 ? -10.020 9.207 14.280 1.00 92.56 98 ALA A O 1
ATOM 719 N N . CYS A 1 99 ? -9.533 10.803 12.798 1.00 87.94 99 CYS A N 1
ATOM 720 C CA . CYS A 1 99 ? -10.300 11.915 13.368 1.00 87.94 99 CYS A CA 1
ATOM 721 C C . CYS A 1 99 ? -11.762 11.953 12.888 1.00 87.94 99 CYS A C 1
ATOM 723 O O . CYS A 1 99 ? -12.381 13.015 12.888 1.00 87.94 99 CYS A O 1
ATOM 725 N N . THR A 1 100 ? -12.293 10.838 12.384 1.00 87.50 100 THR A N 1
ATOM 726 C CA . THR A 1 100 ? -13.693 10.749 11.959 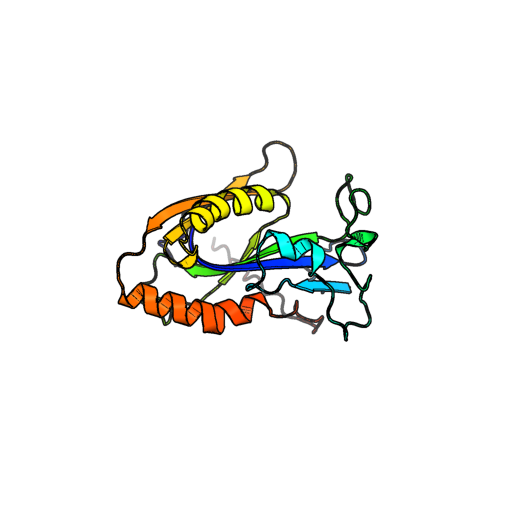1.00 87.50 100 THR A CA 1
ATOM 727 C C . THR A 1 100 ? -14.586 10.308 13.114 1.00 87.50 100 THR A C 1
ATOM 729 O O . THR A 1 100 ? -14.250 9.368 13.828 1.00 87.50 100 THR A O 1
ATOM 732 N N . ASP A 1 101 ? -15.744 10.952 13.258 1.00 84.00 101 ASP A N 1
ATOM 733 C CA . ASP A 1 101 ? -16.748 10.570 14.260 1.00 84.00 101 ASP A CA 1
ATOM 734 C C . ASP A 1 101 ? -17.575 9.341 13.827 1.00 84.00 101 ASP A C 1
ATOM 736 O O . ASP A 1 101 ? -18.198 8.684 14.656 1.00 84.00 101 ASP A O 1
ATOM 740 N N . ASP A 1 102 ? -17.595 9.020 12.525 1.00 90.31 102 ASP A N 1
ATOM 741 C CA . ASP A 1 102 ? -18.369 7.910 11.953 1.00 90.31 102 ASP A CA 1
ATOM 742 C C . ASP A 1 102 ? -17.524 7.140 10.928 1.00 90.31 102 ASP A C 1
ATOM 744 O O . ASP A 1 102 ? -17.538 7.411 9.724 1.00 90.31 102 ASP A O 1
ATOM 748 N N . VAL A 1 103 ? -16.798 6.129 11.414 1.00 91.44 103 VAL A N 1
ATOM 749 C CA . VAL A 1 103 ? -15.956 5.247 10.586 1.00 91.44 103 VAL A CA 1
ATOM 750 C C . VAL A 1 103 ? -16.744 4.493 9.509 1.00 91.44 103 VAL A C 1
ATOM 752 O O . VAL A 1 103 ? -16.171 4.101 8.491 1.00 91.44 103 VAL A O 1
ATOM 755 N N . ALA A 1 104 ? -18.055 4.293 9.684 1.00 91.25 104 ALA A N 1
ATOM 756 C CA . ALA A 1 104 ? -18.869 3.593 8.697 1.00 91.25 104 ALA A CA 1
ATOM 757 C C . ALA A 1 104 ? -19.120 4.462 7.457 1.00 91.25 104 ALA A C 1
ATOM 759 O O . ALA A 1 104 ? -19.181 3.930 6.350 1.00 91.25 104 ALA A O 1
ATOM 760 N N . LYS A 1 105 ? -19.209 5.787 7.629 1.00 91.06 105 LYS A N 1
ATOM 761 C CA . LYS A 1 105 ? -19.441 6.753 6.540 1.00 91.06 105 LYS A CA 1
ATOM 762 C C . LYS A 1 105 ? -18.198 7.526 6.109 1.00 91.06 105 LYS A C 1
ATOM 764 O O . LYS A 1 105 ? -18.264 8.266 5.133 1.00 91.06 105 LYS A O 1
ATOM 769 N N . ALA A 1 106 ? -17.085 7.380 6.824 1.00 93.00 106 ALA A N 1
ATOM 770 C CA . ALA A 1 106 ? -15.853 8.094 6.526 1.00 93.00 106 ALA A CA 1
ATOM 771 C C . ALA A 1 106 ? -15.343 7.806 5.105 1.00 93.00 106 ALA A C 1
ATOM 773 O O . ALA A 1 106 ? -15.247 6.642 4.692 1.00 93.00 106 ALA A O 1
ATOM 774 N N . ASP A 1 107 ? -14.951 8.863 4.394 1.00 92.88 107 ASP A N 1
ATOM 775 C CA . ASP A 1 107 ? -14.295 8.748 3.094 1.00 92.88 107 ASP A CA 1
ATOM 776 C C . ASP A 1 107 ? -12.932 8.066 3.256 1.00 92.88 107 ASP A C 1
ATOM 778 O O . ASP A 1 107 ? -12.049 8.546 3.974 1.00 92.88 107 ASP A O 1
ATOM 782 N N . GLY A 1 108 ? -12.771 6.926 2.585 1.00 93.06 108 GLY A N 1
ATOM 783 C CA . GLY A 1 108 ? -11.505 6.208 2.545 1.00 93.06 108 GLY A CA 1
ATOM 784 C C . GLY A 1 108 ? -10.521 6.840 1.568 1.00 93.06 108 GLY A C 1
ATOM 785 O O . GLY A 1 108 ? -10.901 7.515 0.611 1.00 93.06 108 GLY A O 1
ATOM 786 N N . PHE A 1 109 ? -9.235 6.600 1.792 1.00 94.19 109 PHE A N 1
ATOM 787 C CA . PHE A 1 109 ? -8.180 7.054 0.897 1.00 94.19 109 PHE A CA 1
ATOM 788 C C . PHE A 1 109 ? -7.066 6.020 0.767 1.00 94.19 109 PHE A C 1
ATOM 790 O O . PHE A 1 109 ? -6.894 5.139 1.610 1.00 94.19 109 PHE A O 1
ATOM 797 N N . MET A 1 110 ? -6.315 6.134 -0.328 1.00 95.00 110 MET A N 1
ATOM 798 C CA . MET A 1 110 ? -5.227 5.223 -0.659 1.00 95.00 110 MET A CA 1
ATOM 799 C C . MET A 1 110 ? -3.880 5.914 -0.486 1.00 95.00 110 MET A C 1
ATOM 801 O O . MET A 1 110 ? -3.678 7.030 -0.969 1.00 95.00 110 MET A O 1
ATOM 805 N N . LEU A 1 111 ? -2.931 5.219 0.133 1.00 95.19 111 LEU A N 1
ATOM 806 C CA . LEU A 1 111 ? -1.537 5.641 0.220 1.00 95.19 111 LEU A CA 1
ATOM 807 C C . LEU A 1 111 ? -0.645 4.615 -0.478 1.00 95.19 111 LEU A C 1
ATOM 809 O O . LEU A 1 111 ? -0.718 3.424 -0.199 1.00 95.19 111 LEU A O 1
ATOM 813 N N . SER A 1 112 ? 0.223 5.078 -1.377 1.00 94.38 112 SER A N 1
ATOM 814 C CA . SER A 1 112 ? 1.267 4.238 -1.969 1.00 94.38 112 SER A CA 1
ATOM 815 C C . SER A 1 112 ? 2.571 4.433 -1.203 1.00 94.38 112 SER A C 1
ATOM 817 O O . SER A 1 112 ? 3.226 5.465 -1.347 1.00 94.38 112 SER A O 1
ATOM 819 N N . VAL A 1 113 ? 2.976 3.427 -0.432 1.00 95.31 113 VAL A N 1
ATOM 820 C CA . VAL A 1 113 ? 4.263 3.392 0.267 1.00 95.31 113 VAL A CA 1
ATOM 821 C C . VAL A 1 113 ? 5.383 3.233 -0.765 1.00 95.31 113 VAL A C 1
ATOM 823 O O . VAL A 1 113 ? 5.405 2.228 -1.484 1.00 95.31 113 VAL A O 1
ATOM 826 N N . PRO A 1 114 ? 6.311 4.200 -0.880 1.00 91.62 114 PRO A N 1
ATOM 827 C CA . PRO A 1 114 ? 7.400 4.123 -1.846 1.00 91.62 114 PRO A CA 1
ATOM 828 C C . PRO A 1 114 ? 8.390 3.004 -1.482 1.00 91.62 114 PRO A C 1
ATOM 830 O O . PRO A 1 114 ? 8.430 2.574 -0.325 1.00 91.62 114 PRO A O 1
ATOM 833 N N . PRO A 1 115 ? 9.261 2.572 -2.418 1.00 89.75 115 PRO A N 1
ATOM 834 C CA . PRO A 1 115 ? 10.260 1.538 -2.144 1.00 89.75 115 PRO A CA 1
ATOM 835 C C . PRO A 1 115 ? 11.137 1.836 -0.919 1.00 89.75 115 PRO A C 1
ATOM 837 O O . PRO A 1 115 ? 11.480 0.932 -0.162 1.00 89.75 115 PRO A O 1
ATOM 840 N N . THR A 1 116 ? 11.441 3.116 -0.690 1.00 89.19 116 THR A N 1
ATOM 841 C CA . THR A 1 116 ? 12.206 3.622 0.460 1.00 89.19 116 THR A CA 1
ATOM 842 C C . THR A 1 116 ? 11.508 3.391 1.805 1.00 89.19 116 THR A C 1
ATOM 844 O O . THR A 1 116 ? 12.185 3.156 2.803 1.00 89.19 116 THR A O 1
ATOM 847 N N . GLY A 1 117 ? 10.172 3.397 1.834 1.00 91.25 117 GLY A N 1
ATOM 848 C CA . GLY A 1 117 ? 9.357 3.183 3.035 1.00 91.25 117 GLY A CA 1
ATOM 849 C C . GLY A 1 117 ? 8.949 1.726 3.272 1.00 91.25 117 GLY A C 1
ATOM 850 O O . GLY A 1 117 ? 8.470 1.399 4.354 1.00 91.25 117 GLY A O 1
ATOM 851 N N . MET A 1 118 ? 9.154 0.822 2.305 1.00 91.50 118 MET A N 1
ATOM 852 C CA . MET A 1 118 ? 8.694 -0.573 2.418 1.00 91.50 118 MET A CA 1
ATOM 853 C C . MET A 1 118 ? 9.308 -1.317 3.607 1.00 91.50 118 MET A C 1
ATOM 855 O O . MET A 1 118 ? 8.626 -2.115 4.247 1.00 91.50 118 MET A O 1
ATOM 859 N N . ARG A 1 119 ? 10.583 -1.052 3.926 1.00 91.75 119 ARG A N 1
ATOM 860 C CA . ARG A 1 119 ? 11.233 -1.654 5.099 1.00 91.75 119 ARG A CA 1
ATOM 861 C C . ARG A 1 119 ? 10.599 -1.161 6.398 1.00 91.75 119 ARG A C 1
ATOM 863 O O . ARG A 1 119 ? 10.347 -1.975 7.275 1.00 91.75 119 ARG A O 1
ATOM 870 N N . SER A 1 120 ? 10.315 0.140 6.497 1.00 95.19 120 SER A N 1
ATOM 871 C CA . SER A 1 120 ? 9.647 0.710 7.672 1.00 95.19 120 SER A CA 1
ATOM 872 C C . SER A 1 120 ? 8.250 0.117 7.852 1.00 95.19 120 SER A C 1
ATOM 874 O O . SER A 1 120 ? 7.928 -0.347 8.941 1.00 95.19 120 SER A O 1
ATOM 876 N N . TRP A 1 121 ? 7.475 0.011 6.767 1.00 95.75 121 TRP A N 1
ATOM 877 C CA . TRP A 1 121 ? 6.172 -0.655 6.788 1.00 95.75 121 TRP A CA 1
ATOM 878 C C . TRP A 1 121 ? 6.266 -2.107 7.277 1.00 95.75 121 TRP A C 1
ATOM 880 O O . TRP A 1 121 ? 5.535 -2.503 8.179 1.00 95.75 121 TRP A O 1
ATOM 890 N N . ALA A 1 122 ? 7.198 -2.898 6.732 1.00 93.31 122 ALA A N 1
ATOM 891 C CA . ALA A 1 122 ? 7.394 -4.289 7.146 1.00 93.31 122 ALA A CA 1
ATOM 892 C C . ALA A 1 122 ? 7.768 -4.408 8.636 1.00 93.31 122 ALA A C 1
ATOM 894 O O . ALA A 1 122 ? 7.221 -5.250 9.347 1.00 93.31 122 ALA A O 1
ATOM 895 N N . SER A 1 123 ? 8.667 -3.545 9.117 1.00 94.88 123 SER A N 1
ATOM 896 C CA . SER A 1 123 ? 9.062 -3.492 10.529 1.00 94.88 123 SER A CA 1
ATOM 897 C C . SER A 1 123 ? 7.930 -3.041 11.453 1.00 94.88 123 SER A C 1
ATOM 899 O O . SER A 1 123 ? 7.914 -3.444 12.611 1.00 94.88 123 SER A O 1
ATOM 901 N N . TYR A 1 124 ? 6.983 -2.248 10.952 1.00 96.12 124 TYR A N 1
ATOM 902 C CA . TYR A 1 124 ? 5.798 -1.825 11.692 1.00 96.12 124 TYR A CA 1
ATOM 903 C C . TYR A 1 124 ? 4.755 -2.944 11.827 1.00 96.12 124 TYR A C 1
ATOM 905 O O . TYR A 1 124 ? 4.242 -3.186 12.919 1.00 96.12 124 TYR A O 1
ATOM 913 N N . VAL A 1 125 ? 4.463 -3.667 10.741 1.00 94.06 125 VAL A N 1
ATOM 914 C CA . VAL A 1 125 ? 3.419 -4.708 10.756 1.00 94.06 125 VAL A CA 1
ATOM 915 C C . VAL A 1 125 ? 3.866 -6.023 11.392 1.00 94.06 125 VAL A C 1
ATOM 917 O O . VAL A 1 125 ? 3.034 -6.736 11.948 1.00 94.06 125 VAL A O 1
ATOM 920 N N . ALA A 1 126 ? 5.159 -6.362 11.339 1.00 92.81 126 ALA A N 1
ATOM 921 C CA . ALA A 1 126 ? 5.646 -7.655 11.823 1.00 92.81 126 ALA A CA 1
ATOM 922 C C . ALA A 1 126 ? 5.394 -7.895 13.330 1.00 92.81 126 ALA A C 1
ATOM 924 O O . ALA A 1 126 ? 4.895 -8.970 13.668 1.00 92.81 126 ALA A O 1
ATOM 925 N N . PRO A 1 127 ? 5.643 -6.935 14.247 1.00 93.56 127 PRO A N 1
ATOM 926 C CA . PRO A 1 127 ? 5.323 -7.111 15.666 1.00 93.56 127 PRO A CA 1
ATOM 927 C C . PRO A 1 127 ? 3.821 -7.252 15.936 1.00 93.56 127 PRO A C 1
ATOM 929 O O . PRO A 1 127 ? 3.431 -8.028 16.803 1.00 93.56 127 PRO A O 1
ATOM 932 N N . LEU A 1 128 ? 2.976 -6.535 15.184 1.00 93.06 128 LEU A N 1
ATOM 933 C CA . LEU A 1 128 ? 1.517 -6.644 15.291 1.00 93.06 128 LEU A CA 1
ATOM 934 C C . LEU A 1 128 ? 1.049 -8.046 14.878 1.00 93.06 128 LEU A C 1
ATOM 936 O O . LEU A 1 128 ? 0.301 -8.693 15.612 1.00 93.06 128 LEU A O 1
ATOM 940 N N . ALA A 1 129 ? 1.563 -8.552 13.755 1.00 90.38 129 ALA A N 1
ATOM 941 C CA . ALA A 1 129 ? 1.277 -9.900 13.279 1.00 90.38 129 ALA A CA 1
ATOM 942 C C . ALA A 1 129 ? 1.754 -10.983 14.264 1.00 90.38 129 ALA A C 1
ATOM 944 O O . ALA A 1 129 ? 1.024 -11.940 14.514 1.00 90.38 129 ALA A O 1
ATOM 945 N N . ALA A 1 130 ? 2.929 -10.809 14.881 1.00 91.44 130 ALA A N 1
ATOM 946 C CA . ALA A 1 130 ? 3.495 -11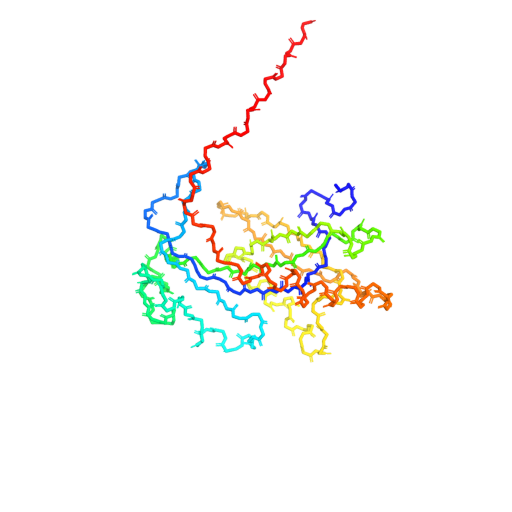.769 15.833 1.00 91.44 130 ALA A CA 1
ATOM 947 C C . ALA A 1 130 ? 2.614 -12.000 17.074 1.00 91.44 130 ALA A C 1
ATOM 949 O O . ALA A 1 130 ? 2.633 -13.088 17.645 1.00 91.44 130 ALA A O 1
ATOM 950 N N . VAL A 1 131 ? 1.824 -11.000 17.477 1.00 92.81 131 VAL A N 1
ATOM 951 C CA . VAL A 1 131 ? 0.864 -11.107 18.591 1.00 92.81 131 VAL A CA 1
ATOM 952 C C . VAL A 1 131 ? -0.577 -11.325 18.119 1.00 92.81 131 VAL A C 1
ATOM 954 O O . VAL A 1 131 ? -1.514 -11.161 18.898 1.00 92.81 131 VAL A O 1
ATOM 957 N N . GLY A 1 132 ? -0.777 -11.652 16.838 1.00 90.06 132 GLY A N 1
ATOM 958 C CA . GLY A 1 132 ? -2.100 -11.879 16.257 1.00 90.06 132 GLY A CA 1
ATOM 959 C C . GLY A 1 132 ? -2.987 -10.633 16.238 1.00 90.06 132 GLY A C 1
ATOM 960 O O . GLY A 1 132 ? -4.209 -10.755 16.239 1.00 90.06 132 GLY A O 1
ATOM 961 N N . ARG A 1 133 ? -2.396 -9.431 16.251 1.00 91.06 133 ARG A N 1
ATOM 962 C CA . ARG A 1 133 ? -3.121 -8.159 16.231 1.00 91.06 133 ARG A CA 1
ATOM 963 C C . ARG A 1 133 ? -3.182 -7.619 14.800 1.00 91.06 133 ARG A C 1
ATOM 965 O O . ARG A 1 133 ? -2.159 -7.189 14.273 1.00 91.06 133 ARG A O 1
ATOM 972 N N . PRO A 1 134 ? -4.361 -7.577 14.161 1.00 91.94 134 PRO A N 1
ATOM 973 C CA . PRO A 1 134 ? -4.485 -6.991 12.833 1.00 91.94 134 PRO A CA 1
ATOM 974 C C . PRO A 1 134 ? -4.233 -5.478 12.861 1.00 91.94 134 PRO A C 1
ATOM 976 O O . PRO A 1 134 ? -4.667 -4.790 13.789 1.00 91.94 134 PRO A O 1
ATOM 979 N N . VAL A 1 135 ? -3.596 -4.946 11.813 1.00 93.69 135 VAL A N 1
ATOM 980 C CA . VAL A 1 135 ? -3.223 -3.518 11.718 1.00 93.69 135 VAL A CA 1
ATOM 981 C C . VAL A 1 135 ? -4.425 -2.567 11.795 1.00 93.69 135 VAL A C 1
ATOM 983 O O . VAL A 1 135 ? -4.332 -1.484 12.355 1.00 93.69 135 VAL A O 1
ATOM 986 N N . GLN A 1 136 ? -5.596 -3.019 11.349 1.00 94.88 136 GLN A N 1
ATOM 987 C CA . GLN A 1 136 ? -6.862 -2.281 11.418 1.00 94.88 136 GLN A CA 1
ATOM 988 C C . GLN A 1 136 ? -7.415 -2.062 12.839 1.00 94.88 136 GLN A C 1
ATOM 990 O O . GLN A 1 136 ? -8.400 -1.354 13.012 1.00 94.88 136 GLN A O 1
ATOM 995 N N . THR A 1 137 ? -6.807 -2.661 13.870 1.00 95.25 137 THR A N 1
ATOM 996 C CA . THR A 1 137 ? -7.242 -2.519 15.277 1.00 95.25 137 THR A CA 1
ATOM 997 C C . THR A 1 137 ? -6.531 -1.394 16.032 1.00 95.25 137 THR A C 1
ATOM 999 O O . THR A 1 137 ? -6.736 -1.229 17.237 1.00 95.25 137 THR A O 1
ATOM 1002 N N . VAL A 1 138 ? -5.672 -0.634 15.353 1.00 96.19 138 VAL A N 1
ATOM 1003 C CA . VAL A 1 138 ? -4.888 0.450 15.946 1.00 96.19 138 VAL A CA 1
ATOM 1004 C C . VAL A 1 138 ? -4.969 1.712 15.097 1.00 96.19 138 VAL A C 1
ATOM 1006 O O . VAL A 1 138 ? -5.131 1.655 13.877 1.00 96.19 138 VAL A O 1
ATOM 1009 N N . ILE A 1 139 ? -4.812 2.860 15.749 1.00 96.25 139 ILE A N 1
ATOM 1010 C CA . ILE A 1 139 ? -4.538 4.119 15.064 1.00 96.25 139 ILE A CA 1
ATOM 1011 C C . ILE A 1 139 ? -3.048 4.141 14.719 1.00 96.25 139 ILE A C 1
ATOM 1013 O O . ILE A 1 139 ? -2.189 4.014 15.598 1.00 96.25 139 ILE A O 1
ATOM 1017 N N . THR A 1 140 ? -2.763 4.278 13.429 1.00 97.25 140 THR A N 1
ATOM 1018 C CA . THR A 1 140 ? -1.417 4.366 12.865 1.00 97.25 140 THR A CA 1
ATOM 1019 C C . THR A 1 140 ? -1.074 5.827 12.621 1.00 97.25 140 THR A C 1
ATOM 1021 O O . THR A 1 140 ? -1.816 6.530 11.935 1.00 97.25 140 THR A O 1
ATOM 1024 N N . GLU A 1 141 ? 0.058 6.279 13.140 1.00 96.44 141 GLU A N 1
ATOM 1025 C CA . GLU A 1 141 ? 0.669 7.527 12.696 1.00 96.44 141 GLU A CA 1
ATOM 1026 C C . GLU A 1 141 ? 1.638 7.231 11.553 1.00 96.44 141 GLU A C 1
ATOM 1028 O O . GLU A 1 141 ? 2.410 6.268 11.591 1.00 96.44 141 GLU A O 1
ATOM 1033 N N . ILE A 1 142 ? 1.558 8.054 10.512 1.00 96.38 142 ILE A N 1
ATOM 1034 C CA . ILE A 1 142 ? 2.377 7.957 9.312 1.00 96.38 142 ILE A CA 1
ATOM 1035 C C . ILE A 1 142 ? 3.119 9.274 9.160 1.00 96.38 142 ILE A C 1
ATOM 1037 O O . ILE A 1 142 ? 2.509 10.301 8.866 1.00 96.38 142 ILE A O 1
ATOM 1041 N N . GLU A 1 143 ? 4.432 9.232 9.332 1.00 95.19 143 GLU A N 1
ATOM 1042 C CA . GLU A 1 143 ? 5.303 10.398 9.234 1.00 95.19 143 GLU A CA 1
ATOM 1043 C C . GLU A 1 143 ? 6.069 10.380 7.910 1.00 95.19 143 GLU A C 1
ATOM 1045 O O . GLU A 1 143 ? 6.670 9.378 7.508 1.00 95.19 143 GLU A O 1
ATOM 1050 N N . LYS A 1 144 ? 6.069 11.516 7.220 1.00 93.56 144 LYS A N 1
ATOM 1051 C CA . LYS A 1 144 ? 6.876 11.758 6.034 1.00 93.56 144 LYS A CA 1
ATOM 1052 C C . LYS A 1 144 ? 8.271 12.200 6.458 1.00 93.56 144 LYS A C 1
ATOM 1054 O O . LYS A 1 144 ? 8.482 13.334 6.869 1.00 93.56 144 LYS A O 1
ATOM 1059 N N . ILE A 1 145 ? 9.249 11.331 6.236 1.00 91.50 145 ILE A N 1
ATOM 1060 C CA . ILE A 1 145 ? 10.651 11.616 6.533 1.00 91.50 145 ILE A CA 1
ATOM 1061 C C . ILE A 1 145 ? 11.328 12.173 5.275 1.00 91.50 145 ILE A C 1
ATOM 1063 O O . ILE A 1 145 ? 11.501 11.427 4.300 1.00 91.50 145 ILE A O 1
ATOM 1067 N N . PRO A 1 146 ? 11.715 13.461 5.236 1.00 87.88 146 PRO A N 1
ATOM 1068 C CA . PRO A 1 146 ? 12.459 14.005 4.110 1.00 87.88 146 PRO A CA 1
ATOM 1069 C C . PRO A 1 146 ? 13.824 13.321 4.013 1.00 87.88 146 PRO A C 1
ATOM 1071 O O . PRO A 1 146 ? 14.489 13.069 5.017 1.00 87.88 146 PRO A O 1
ATOM 1074 N N . ASN A 1 147 ? 14.255 13.013 2.792 1.00 80.56 147 ASN A N 1
ATOM 1075 C CA . ASN A 1 147 ? 15.595 12.482 2.604 1.00 80.56 147 ASN A CA 1
ATOM 1076 C C . ASN A 1 147 ? 16.628 13.599 2.840 1.00 80.56 147 ASN A C 1
ATOM 1078 O O . ASN A 1 147 ? 16.536 14.669 2.241 1.00 80.56 147 ASN A O 1
ATOM 1082 N N . THR A 1 148 ? 17.616 13.347 3.698 1.00 74.25 148 THR A N 1
ATOM 1083 C CA . THR A 1 148 ? 18.708 14.289 3.989 1.00 74.25 148 THR A CA 1
ATOM 1084 C C . THR A 1 148 ? 19.790 14.287 2.909 1.00 74.25 148 THR A C 1
ATOM 1086 O O . THR A 1 148 ? 20.559 15.239 2.807 1.00 74.25 148 THR A O 1
ATOM 1089 N N . THR A 1 149 ? 19.844 13.244 2.073 1.00 67.31 149 THR A N 1
ATOM 1090 C CA . THR A 1 149 ? 20.825 13.099 0.989 1.00 67.31 149 THR A CA 1
ATOM 1091 C C . THR A 1 149 ? 20.120 12.743 -0.323 1.00 67.31 149 THR A C 1
ATOM 1093 O O . THR A 1 149 ? 19.904 11.584 -0.669 1.00 67.31 149 THR A O 1
ATOM 1096 N N . GLY A 1 150 ? 19.729 13.777 -1.073 1.00 63.69 150 GLY A N 1
ATOM 1097 C CA . GLY A 1 150 ? 19.129 13.648 -2.404 1.00 63.69 150 GLY A CA 1
ATOM 1098 C C . GLY A 1 150 ? 17.625 13.925 -2.452 1.00 63.69 150 GLY A C 1
ATOM 1099 O O . GLY A 1 150 ? 17.038 14.485 -1.532 1.00 63.69 150 GLY A O 1
ATOM 1100 N N . ALA A 1 151 ? 17.000 13.570 -3.575 1.00 67.62 151 ALA A N 1
ATOM 1101 C CA . ALA A 1 151 ? 15.577 13.802 -3.803 1.00 67.62 151 ALA A CA 1
ATOM 1102 C C . ALA A 1 151 ? 14.711 12.678 -3.209 1.00 67.62 151 ALA A C 1
ATOM 1104 O O . ALA A 1 151 ? 15.084 11.505 -3.240 1.00 67.62 151 ALA A O 1
ATOM 1105 N N . GLY A 1 152 ? 13.517 13.035 -2.731 1.00 78.50 152 GLY A N 1
ATOM 1106 C CA . GLY A 1 152 ? 12.495 12.090 -2.275 1.00 78.50 152 GLY A CA 1
ATOM 1107 C C . GLY A 1 152 ? 12.218 12.146 -0.773 1.00 78.50 152 GLY A C 1
ATOM 1108 O O . GLY A 1 152 ? 12.653 13.052 -0.065 1.00 78.50 152 GLY A O 1
ATOM 1109 N N . PHE A 1 153 ? 11.442 11.174 -0.305 1.00 88.44 153 PHE A N 1
ATOM 1110 C CA . PHE A 1 153 ? 11.074 10.994 1.095 1.00 88.44 153 PHE A CA 1
ATOM 1111 C C . PHE A 1 153 ? 10.939 9.499 1.403 1.00 88.44 153 PHE A C 1
ATOM 1113 O O . PHE A 1 153 ? 10.834 8.661 0.499 1.00 88.44 153 PHE A O 1
ATOM 1120 N N . SER A 1 154 ? 10.948 9.168 2.685 1.00 90.62 154 SER A N 1
ATOM 1121 C CA . SER A 1 154 ? 10.513 7.876 3.200 1.00 90.62 154 SER A CA 1
ATOM 1122 C C . SER A 1 154 ? 9.271 8.065 4.066 1.00 90.62 154 SER A C 1
ATOM 1124 O O . SER A 1 154 ? 8.878 9.193 4.362 1.00 90.62 154 SER A O 1
ATOM 1126 N N . LEU A 1 155 ? 8.646 6.960 4.448 1.00 94.81 155 LEU A N 1
ATOM 1127 C CA . LEU A 1 155 ? 7.543 6.951 5.399 1.00 94.81 155 LEU A CA 1
ATOM 1128 C C . LEU A 1 155 ? 7.966 6.155 6.628 1.00 94.81 155 LEU A C 1
ATOM 1130 O O . LEU A 1 155 ? 8.519 5.063 6.477 1.00 94.81 155 LEU A O 1
ATOM 1134 N N . ALA A 1 156 ? 7.706 6.710 7.806 1.00 95.31 156 ALA A N 1
ATOM 1135 C CA . ALA A 1 156 ? 7.785 6.016 9.081 1.00 95.31 156 ALA A CA 1
ATOM 1136 C C . ALA A 1 156 ? 6.370 5.721 9.593 1.00 95.31 156 ALA A C 1
ATOM 1138 O O . ALA A 1 156 ? 5.440 6.480 9.327 1.00 95.31 156 ALA A O 1
ATOM 1139 N N . PHE A 1 157 ? 6.219 4.600 10.296 1.00 97.31 157 PHE A N 1
ATOM 1140 C CA . PHE A 1 157 ? 4.938 4.123 10.812 1.00 97.31 157 PHE A CA 1
ATOM 1141 C C . PHE A 1 157 ? 5.073 3.799 12.297 1.00 97.31 157 PHE A C 1
ATOM 1143 O O . PHE A 1 157 ? 6.011 3.102 12.696 1.00 97.31 157 PHE A O 1
ATOM 1150 N N . SER A 1 158 ? 4.128 4.273 13.102 1.00 96.75 158 SER A N 1
ATOM 1151 C CA . SER A 1 158 ? 4.078 4.017 14.540 1.00 96.75 158 SER A CA 1
ATOM 1152 C C . SER A 1 158 ? 2.638 3.741 14.988 1.00 96.75 158 SER A C 1
ATOM 1154 O O . SER A 1 158 ? 1.665 4.169 14.365 1.00 96.75 158 SER A O 1
ATOM 1156 N N . THR A 1 159 ? 2.487 2.963 16.061 1.00 96.81 159 THR A N 1
ATOM 1157 C CA . THR A 1 159 ? 1.181 2.730 16.691 1.00 96.81 159 THR A CA 1
ATOM 1158 C C . THR A 1 159 ? 0.959 3.815 17.731 1.00 96.81 159 THR A C 1
ATOM 1160 O O . THR A 1 159 ? 1.708 3.868 18.703 1.00 96.81 159 THR A O 1
ATOM 1163 N N . LEU A 1 160 ? -0.085 4.629 17.566 1.00 94.31 160 LEU A N 1
ATOM 1164 C CA . LEU A 1 160 ? -0.462 5.621 18.574 1.00 94.31 160 LEU A CA 1
ATOM 1165 C C . LEU A 1 160 ? -1.245 4.977 19.714 1.00 94.31 160 LEU A C 1
ATOM 1167 O O . LEU A 1 160 ? -0.881 5.098 20.880 1.00 94.31 160 LEU A O 1
ATOM 1171 N N . GLN A 1 161 ? -2.333 4.285 19.376 1.00 93.25 161 GLN A N 1
ATOM 1172 C CA . GLN A 1 161 ? -3.213 3.673 20.367 1.00 93.25 161 GLN A CA 1
ATOM 1173 C C . GLN A 1 161 ? -4.065 2.548 19.764 1.00 93.25 161 GLN A C 1
ATOM 1175 O O . GLN A 1 161 ? -4.398 2.591 18.575 1.00 93.25 161 GLN A O 1
ATOM 1180 N N . PRO A 1 162 ? -4.441 1.537 20.565 1.00 94.88 162 PRO A N 1
ATOM 1181 C CA . PRO A 1 162 ? -5.454 0.562 20.180 1.00 94.88 162 PRO A CA 1
ATOM 1182 C C . PRO A 1 162 ? -6.849 1.191 20.132 1.00 94.88 162 PRO A C 1
ATOM 1184 O O . PRO A 1 162 ? -7.201 2.017 20.972 1.00 94.88 162 PRO A O 1
ATOM 1187 N N . ILE A 1 163 ? -7.666 0.741 19.187 1.00 93.94 163 ILE A N 1
ATOM 1188 C CA . ILE A 1 163 ? -9.083 1.099 19.116 1.00 93.94 163 ILE A CA 1
ATOM 1189 C C . ILE A 1 163 ? -9.830 0.198 20.103 1.00 93.94 163 ILE A C 1
ATOM 1191 O O . ILE A 1 163 ? -9.770 -1.024 19.985 1.00 93.94 163 ILE A O 1
ATOM 1195 N N . GLN A 1 164 ? -10.482 0.797 21.100 1.00 91.44 164 GLN A N 1
ATOM 1196 C CA . GLN A 1 164 ? -11.141 0.067 22.195 1.00 91.44 164 GLN A CA 1
ATOM 1197 C C . GLN A 1 164 ? -12.643 -0.126 21.967 1.00 91.44 164 GLN A C 1
ATOM 1199 O O . GLN A 1 164 ? -13.219 -1.091 22.463 1.00 91.44 164 GLN A O 1
ATOM 1204 N N . ASP A 1 165 ? -13.285 0.785 21.232 1.00 93.25 165 ASP A N 1
ATOM 1205 C CA . ASP A 1 165 ? -14.726 0.718 21.001 1.00 93.25 165 ASP A CA 1
ATOM 1206 C C . ASP A 1 165 ? -15.086 -0.437 20.055 1.00 93.25 165 ASP A C 1
ATOM 1208 O O . ASP A 1 165 ? -14.675 -0.477 18.891 1.00 93.25 165 ASP A O 1
ATOM 1212 N N . GLU A 1 166 ? -15.877 -1.383 20.559 1.00 93.75 166 GLU A N 1
ATOM 1213 C CA . GLU A 1 166 ? -16.228 -2.602 19.832 1.00 93.75 166 GLU A CA 1
ATOM 1214 C C . GLU A 1 166 ? -17.086 -2.308 18.592 1.00 93.75 166 GLU A C 1
ATOM 1216 O O . GLU A 1 166 ? -16.920 -2.943 17.548 1.00 93.75 166 GLU A O 1
ATOM 1221 N N . THR A 1 167 ? -17.978 -1.318 18.670 1.00 94.00 167 THR A N 1
ATOM 1222 C CA . THR A 1 167 ? -18.847 -0.923 17.550 1.00 94.00 167 THR A CA 1
ATOM 1223 C C . THR A 1 167 ? -18.027 -0.340 16.398 1.00 94.00 167 THR A C 1
ATOM 1225 O O . THR A 1 167 ? -18.221 -0.696 15.229 1.00 94.00 167 THR A O 1
ATOM 1228 N N . THR A 1 168 ? -17.054 0.502 16.734 1.00 94.06 168 THR A N 1
ATOM 1229 C CA . THR A 1 168 ? -16.082 1.083 15.809 1.00 94.06 168 THR A CA 1
ATOM 1230 C C . THR A 1 168 ? -15.230 -0.018 15.190 1.00 94.06 168 THR A C 1
ATOM 1232 O O . THR A 1 168 ? -15.131 -0.089 13.966 1.00 94.06 168 THR A O 1
ATOM 1235 N N . LEU A 1 169 ? -14.688 -0.941 15.993 1.00 95.19 169 LEU A N 1
ATOM 1236 C CA . LEU A 1 169 ? -13.912 -2.082 15.494 1.00 95.19 169 LEU A CA 1
ATOM 1237 C C . LEU A 1 169 ? -14.709 -2.940 14.505 1.00 95.19 169 LEU A C 1
ATOM 1239 O O . LEU A 1 169 ? -14.202 -3.269 13.433 1.00 95.19 169 LEU A O 1
ATOM 1243 N N . ARG A 1 170 ? -15.966 -3.275 14.821 1.00 95.44 170 ARG A N 1
ATOM 1244 C CA . ARG A 1 170 ? -16.844 -4.032 13.911 1.00 95.44 170 ARG A CA 1
ATOM 1245 C C . ARG A 1 170 ? -17.043 -3.297 12.586 1.00 95.44 170 ARG A C 1
ATOM 1247 O O . ARG A 1 170 ? -16.973 -3.922 11.529 1.00 95.44 170 ARG A O 1
ATOM 1254 N N . SER A 1 171 ? -17.237 -1.981 12.637 1.00 96.06 171 SER A N 1
ATOM 1255 C CA . SER A 1 171 ? -17.397 -1.141 11.446 1.00 96.06 171 SER A CA 1
ATOM 1256 C C . SER A 1 171 ? -16.120 -1.104 10.603 1.00 96.06 171 SER A C 1
ATOM 1258 O O . SER A 1 171 ? -16.180 -1.292 9.391 1.00 96.06 171 SER A O 1
ATOM 1260 N N . ILE A 1 172 ? -14.953 -0.961 11.234 1.00 96.69 172 ILE A N 1
ATOM 1261 C CA . ILE A 1 172 ? -13.651 -0.998 10.554 1.00 96.69 172 ILE A CA 1
ATOM 1262 C C . ILE A 1 172 ? -13.425 -2.353 9.879 1.00 96.69 172 ILE A C 1
ATOM 1264 O O . ILE A 1 172 ? -13.037 -2.399 8.716 1.00 96.69 172 ILE A O 1
ATOM 1268 N N . LEU A 1 173 ? -13.706 -3.460 10.571 1.00 95.19 173 LEU A N 1
ATOM 1269 C CA . LEU A 1 173 ? -13.569 -4.803 10.004 1.00 95.19 173 LEU A CA 1
ATOM 1270 C C . LEU A 1 173 ? -14.523 -5.029 8.824 1.00 95.19 173 LEU A C 1
ATOM 1272 O O . LEU A 1 173 ? -14.152 -5.696 7.857 1.00 95.19 173 LEU A O 1
ATOM 1276 N N . ALA A 1 174 ? -15.736 -4.471 8.879 1.00 96.19 174 ALA A N 1
ATOM 1277 C CA . ALA A 1 174 ? -16.674 -4.510 7.761 1.00 96.19 174 ALA A CA 1
ATOM 1278 C C . ALA A 1 174 ? -16.146 -3.716 6.553 1.00 96.19 174 ALA A C 1
ATOM 1280 O O . ALA A 1 174 ? -16.160 -4.236 5.440 1.00 96.19 174 ALA A O 1
ATOM 1281 N N . ARG A 1 175 ? -15.608 -2.508 6.773 1.00 96.25 175 ARG A N 1
ATOM 1282 C CA . ARG A 1 175 ? -14.957 -1.689 5.732 1.00 96.25 175 ARG A CA 1
ATOM 1283 C C . ARG A 1 175 ? -13.737 -2.392 5.131 1.00 96.25 175 ARG A C 1
ATOM 1285 O O . ARG A 1 175 ? -13.584 -2.447 3.916 1.00 96.25 175 ARG A O 1
ATOM 1292 N N . ALA A 1 176 ? -12.898 -3.005 5.964 1.00 95.56 176 ALA A N 1
ATOM 1293 C CA . ALA A 1 176 ? -11.723 -3.749 5.518 1.00 95.56 176 ALA A CA 1
ATOM 1294 C C . ALA A 1 176 ? -12.084 -4.947 4.627 1.00 95.56 176 ALA A C 1
ATOM 1296 O O . ALA A 1 176 ? -11.446 -5.161 3.600 1.00 95.56 176 ALA A O 1
ATOM 1297 N N . LYS A 1 177 ? -13.140 -5.697 4.971 1.00 94.62 177 LYS A N 1
ATOM 1298 C CA . LYS A 1 177 ? -13.649 -6.800 4.136 1.00 94.62 177 LYS A CA 1
ATOM 1299 C C . LYS A 1 177 ? -14.421 -6.323 2.902 1.00 94.62 177 LYS A C 1
ATOM 1301 O O . LYS A 1 177 ? -14.521 -7.068 1.933 1.00 94.62 177 LYS A O 1
ATOM 1306 N N . GLY A 1 178 ? -15.000 -5.128 2.965 1.00 94.94 178 GLY A N 1
ATOM 1307 C CA . GLY A 1 178 ? -15.795 -4.522 1.905 1.00 94.94 178 GLY A CA 1
ATOM 1308 C C . GLY A 1 178 ? -14.964 -3.624 0.994 1.00 94.94 178 GLY A C 1
ATOM 1309 O O . GLY A 1 178 ? -14.136 -4.088 0.211 1.00 94.94 178 GLY A O 1
ATOM 1310 N N . ASP A 1 179 ? -15.219 -2.322 1.070 1.00 94.56 179 ASP A N 1
ATOM 1311 C CA . ASP A 1 179 ? -14.667 -1.321 0.158 1.00 94.56 179 ASP A CA 1
ATOM 1312 C C . ASP A 1 179 ? -13.147 -1.152 0.281 1.00 94.56 179 ASP A C 1
ATOM 1314 O O . ASP A 1 179 ? -12.476 -0.987 -0.736 1.00 94.56 179 ASP A O 1
ATOM 1318 N N . GLY A 1 180 ? -12.587 -1.253 1.490 1.00 93.69 180 GLY A N 1
ATOM 1319 C CA . GLY A 1 180 ? -11.142 -1.174 1.709 1.00 93.69 180 GLY A CA 1
ATOM 1320 C C . GLY A 1 180 ? -10.391 -2.319 1.027 1.00 93.69 180 GLY A C 1
ATOM 1321 O O . GLY A 1 180 ? -9.438 -2.083 0.284 1.00 93.69 180 GLY A O 1
ATOM 1322 N N . GLY A 1 181 ? -10.856 -3.555 1.223 1.00 93.88 181 GLY A N 1
ATOM 1323 C CA . GLY A 1 181 ? -10.306 -4.743 0.570 1.00 93.88 181 GLY A CA 1
ATOM 1324 C C . GLY A 1 181 ? -10.459 -4.689 -0.948 1.00 93.88 181 GLY A C 1
ATOM 1325 O O . GLY A 1 181 ? -9.494 -4.923 -1.676 1.00 93.88 181 GLY A O 1
ATOM 1326 N N . ALA A 1 182 ? -11.640 -4.293 -1.434 1.00 94.81 182 ALA A N 1
ATOM 1327 C CA . ALA A 1 182 ? -11.887 -4.127 -2.862 1.00 94.81 182 ALA A CA 1
ATOM 1328 C C . ALA A 1 182 ? -10.953 -3.080 -3.494 1.00 94.81 182 ALA A C 1
ATOM 1330 O O . ALA A 1 182 ? -10.409 -3.322 -4.569 1.00 94.81 182 ALA A O 1
ATOM 1331 N N . ALA A 1 183 ? -10.713 -1.946 -2.827 1.00 94.56 183 ALA A N 1
ATOM 1332 C CA . ALA A 1 183 ? -9.832 -0.889 -3.324 1.00 94.56 183 ALA A CA 1
ATOM 1333 C C . ALA A 1 183 ? -8.364 -1.332 -3.467 1.00 94.56 183 ALA A C 1
ATOM 1335 O O . ALA A 1 183 ? -7.663 -0.864 -4.366 1.00 94.56 183 ALA A O 1
ATOM 1336 N N . LEU A 1 184 ? -7.888 -2.252 -2.619 1.00 95.69 184 LEU A N 1
ATOM 1337 C CA . LEU A 1 184 ? -6.509 -2.757 -2.670 1.00 95.69 184 LEU A CA 1
ATOM 1338 C C . LEU A 1 184 ? -6.210 -3.553 -3.945 1.00 95.69 184 LEU A C 1
ATOM 1340 O O . LEU A 1 184 ? -5.093 -3.476 -4.460 1.00 95.69 184 LEU A O 1
ATOM 1344 N N . VAL A 1 185 ? -7.204 -4.278 -4.460 1.00 94.62 185 VAL A N 1
ATOM 1345 C CA . VAL A 1 185 ? -7.069 -5.163 -5.630 1.00 94.62 185 VAL A CA 1
ATOM 1346 C C . VAL A 1 185 ? -7.508 -4.514 -6.940 1.00 94.62 185 VAL A C 1
ATOM 1348 O O . VAL A 1 185 ? -7.453 -5.147 -7.994 1.00 94.62 185 VAL A O 1
ATOM 1351 N N . GLN A 1 186 ? -7.913 -3.241 -6.906 1.00 92.88 186 GLN A N 1
ATOM 1352 C CA . GLN A 1 186 ? -8.286 -2.526 -8.119 1.00 92.88 186 GLN A CA 1
ATOM 1353 C C . GLN A 1 186 ? -7.085 -2.387 -9.065 1.00 92.88 186 GLN A C 1
ATOM 1355 O O . GLN A 1 186 ? -6.004 -1.930 -8.649 1.00 92.88 186 GLN A O 1
ATOM 1360 N N . PRO A 1 187 ? -7.267 -2.727 -10.356 1.00 91.88 187 PRO A N 1
ATOM 1361 C CA . PRO A 1 187 ? -6.222 -2.540 -11.342 1.00 91.88 187 PRO A CA 1
ATOM 1362 C C . PRO A 1 187 ? -5.847 -1.053 -11.413 1.00 91.88 187 PRO A C 1
ATOM 1364 O O . PRO A 1 187 ? -6.690 -0.180 -11.184 1.00 91.88 187 PRO A O 1
ATOM 1367 N N . PRO A 1 188 ? -4.579 -0.721 -11.711 1.00 88.38 188 PRO A N 1
ATOM 1368 C CA . PRO A 1 188 ? -4.213 0.650 -12.032 1.00 88.38 188 PRO A CA 1
ATOM 1369 C C . PRO A 1 188 ? -5.143 1.188 -13.129 1.00 88.38 188 PRO A C 1
ATOM 1371 O O . PRO A 1 188 ? -5.457 0.439 -14.057 1.00 88.38 188 PRO A O 1
ATOM 1374 N N . PRO A 1 189 ? -5.574 2.458 -13.051 1.00 79.62 189 PRO A N 1
ATOM 1375 C CA . PRO A 1 189 ? -6.454 3.025 -14.063 1.00 79.62 189 PRO A CA 1
ATOM 1376 C C . PRO A 1 189 ? -5.814 2.868 -15.445 1.00 79.62 189 PRO A C 1
ATOM 1378 O O . PRO A 1 189 ? -4.638 3.198 -15.632 1.00 79.62 189 PRO A O 1
ATOM 1381 N N . ALA A 1 190 ? -6.586 2.346 -16.401 1.00 64.81 190 ALA A N 1
ATOM 1382 C CA . ALA A 1 190 ? -6.199 2.336 -17.805 1.00 64.81 190 ALA A CA 1
ATOM 1383 C C . ALA A 1 190 ? -6.007 3.785 -18.292 1.00 64.81 190 ALA A C 1
ATOM 1385 O O . ALA A 1 190 ? -6.556 4.717 -17.699 1.00 64.81 190 ALA A O 1
ATOM 1386 N N . ALA A 1 191 ? -5.234 4.000 -19.364 1.00 44.97 191 ALA A N 1
ATOM 1387 C CA . ALA A 1 191 ? -5.183 5.299 -20.045 1.00 44.97 191 ALA A CA 1
ATOM 1388 C C . ALA A 1 191 ? -6.536 5.613 -20.698 1.00 44.97 191 ALA A C 1
ATOM 1390 O O . ALA A 1 191 ? -6.667 5.592 -21.916 1.00 44.97 191 ALA A O 1
ATOM 1391 N N . GLU A 1 192 ? -7.547 5.937 -19.908 1.00 29.92 192 GLU A N 1
ATOM 1392 C CA . GLU A 1 192 ? -8.638 6.759 -20.390 1.00 29.92 192 GLU A CA 1
ATOM 1393 C C . GLU A 1 192 ? -8.208 8.214 -20.220 1.00 29.92 192 GLU A C 1
ATOM 1395 O O . GLU A 1 192 ? -7.743 8.653 -19.165 1.00 29.92 192 GLU A O 1
ATOM 1400 N N . SER A 1 193 ? -8.270 8.944 -21.327 1.00 34.16 193 SER A N 1
ATOM 1401 C CA . SER A 1 193 ? -7.862 10.333 -21.477 1.00 34.16 193 SER A CA 1
ATOM 1402 C C . SER A 1 193 ? -8.511 11.243 -20.428 1.00 34.16 193 SER A C 1
ATOM 1404 O O . SER A 1 193 ? -9.565 11.831 -20.667 1.00 34.16 193 SER A O 1
ATOM 1406 N N .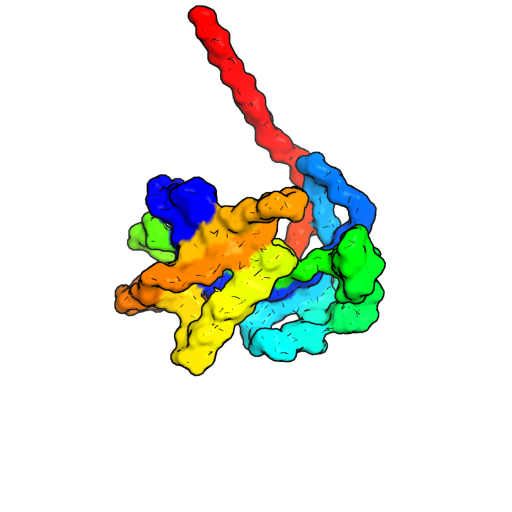 SER A 1 194 ? -7.859 11.441 -19.282 1.00 33.62 194 SER A N 1
ATOM 1407 C CA . SER A 1 194 ? -8.247 12.469 -18.312 1.00 33.62 194 SER A CA 1
ATOM 1408 C C . SER A 1 194 ? -7.714 13.832 -18.758 1.00 33.62 194 SER A C 1
ATOM 1410 O O . SER A 1 194 ? -6.824 14.449 -18.172 1.00 33.62 194 SER A O 1
ATOM 1412 N N . GLY A 1 195 ? -8.306 14.331 -19.843 1.00 38.41 195 GLY A N 1
ATOM 1413 C CA . GLY A 1 195 ? -8.285 15.739 -20.206 1.00 38.41 195 GLY A CA 1
ATOM 1414 C C . GLY A 1 195 ? -9.123 16.555 -19.225 1.00 38.41 195 GLY A C 1
ATOM 1415 O O . GLY A 1 195 ? -10.187 17.040 -19.576 1.00 38.41 195 GLY A O 1
ATOM 1416 N N . ALA A 1 196 ? -8.649 16.730 -17.994 1.00 34.81 196 ALA A N 1
ATOM 1417 C CA . ALA A 1 196 ? -9.194 17.729 -17.080 1.00 34.81 196 ALA A CA 1
ATOM 1418 C C . ALA A 1 196 ? -8.099 18.224 -16.131 1.00 34.81 196 ALA A C 1
ATOM 1420 O O . ALA A 1 196 ? -8.028 17.855 -14.961 1.00 34.81 196 ALA A O 1
ATOM 1421 N N . LYS A 1 197 ? -7.226 19.107 -16.635 1.00 31.67 197 LYS A N 1
ATOM 1422 C CA . LYS A 1 197 ? -6.414 19.948 -15.747 1.00 31.67 197 LYS A CA 1
ATOM 1423 C C . LYS A 1 197 ? -7.367 20.820 -14.915 1.00 31.67 197 LYS A C 1
ATOM 1425 O O . LYS A 1 197 ? -8.163 21.549 -15.514 1.00 31.67 197 LYS A O 1
ATOM 1430 N N . PRO A 1 198 ? -7.270 20.834 -13.575 1.00 36.38 198 PRO A N 1
ATOM 1431 C CA . PRO A 1 198 ? -8.006 21.802 -12.779 1.00 36.38 198 PRO A CA 1
ATOM 1432 C C . PRO A 1 198 ? -7.534 23.211 -13.167 1.00 36.38 198 PRO A C 1
ATOM 1434 O O . PRO A 1 198 ? -6.342 23.528 -13.116 1.00 36.38 198 PRO A O 1
ATOM 1437 N N . LYS A 1 199 ? -8.469 24.060 -13.614 1.00 35.31 199 LYS A N 1
ATOM 1438 C CA . LYS A 1 199 ? -8.193 25.463 -13.954 1.00 35.31 199 LYS A CA 1
ATOM 1439 C C . LYS A 1 199 ? -7.650 26.163 -12.704 1.00 35.31 199 LYS A C 1
ATOM 1441 O O . LYS A 1 199 ? -8.402 26.419 -11.766 1.00 35.31 199 LYS A O 1
ATOM 1446 N N . ARG A 1 200 ? -6.354 26.507 -12.689 1.00 38.00 200 ARG A N 1
ATOM 1447 C CA . ARG A 1 200 ? -5.780 27.406 -11.672 1.00 38.00 200 ARG A CA 1
ATOM 1448 C C . ARG A 1 200 ? -6.566 28.718 -11.710 1.00 38.00 200 ARG A C 1
ATOM 1450 O O . ARG A 1 200 ? -6.443 29.486 -12.663 1.00 38.00 200 ARG A O 1
ATOM 1457 N N . ARG A 1 201 ? -7.362 28.989 -10.673 1.00 40.34 201 ARG A N 1
ATOM 1458 C CA . ARG A 1 201 ? -7.918 30.324 -10.429 1.00 40.34 201 ARG A CA 1
ATOM 1459 C C . ARG A 1 201 ? -6.744 31.283 -10.209 1.00 40.34 201 ARG A C 1
ATOM 1461 O O . ARG A 1 201 ? -6.019 31.161 -9.225 1.00 40.34 201 ARG A O 1
ATOM 1468 N N . ARG A 1 202 ? -6.538 32.222 -11.138 1.00 37.62 202 ARG A N 1
ATOM 1469 C CA . ARG A 1 202 ? -5.645 33.372 -10.935 1.00 37.62 202 ARG A CA 1
ATOM 1470 C C . ARG A 1 202 ? -6.155 34.158 -9.722 1.00 37.62 202 ARG A C 1
ATOM 1472 O O . ARG A 1 202 ? -7.287 34.635 -9.746 1.00 37.62 202 ARG A O 1
ATOM 1479 N N . LYS A 1 203 ? -5.334 34.293 -8.674 1.00 41.25 203 LYS A N 1
ATOM 1480 C CA . LYS A 1 203 ? -5.566 35.281 -7.610 1.00 41.25 203 LYS A CA 1
ATOM 1481 C C . LYS A 1 203 ? -5.497 36.668 -8.251 1.00 41.25 203 LYS A C 1
ATOM 1483 O O . LYS A 1 203 ? -4.450 37.057 -8.762 1.00 41.25 203 LYS A O 1
ATOM 1488 N N . VAL A 1 204 ? -6.619 37.381 -8.248 1.00 40.28 204 VAL A N 1
ATOM 1489 C CA . VAL A 1 204 ? -6.659 38.813 -8.550 1.00 40.28 204 VAL A CA 1
ATOM 1490 C C . VAL A 1 204 ? -6.019 39.525 -7.362 1.00 40.28 204 VAL A C 1
ATOM 1492 O O . VAL A 1 204 ? -6.551 39.485 -6.256 1.00 40.28 204 VAL A O 1
ATOM 1495 N N . VAL A 1 205 ? -4.853 40.126 -7.585 1.00 41.19 205 VAL A N 1
ATOM 1496 C CA . VAL A 1 205 ? -4.248 41.077 -6.651 1.00 41.19 205 VAL A CA 1
ATOM 1497 C C . VAL A 1 205 ? -5.069 42.361 -6.754 1.00 41.19 205 VAL A C 1
ATOM 1499 O O . VAL A 1 205 ? -5.102 42.978 -7.818 1.00 41.19 205 VAL A O 1
ATOM 1502 N N . LYS A 1 206 ? -5.776 42.734 -5.684 1.00 42.84 206 LYS A N 1
ATOM 1503 C CA . LYS A 1 206 ? -6.327 44.086 -5.555 1.00 42.84 206 LYS A CA 1
ATOM 1504 C C . LYS A 1 206 ? -5.206 45.003 -5.058 1.00 42.84 206 LYS A C 1
ATOM 1506 O O . LYS A 1 206 ? -4.539 44.657 -4.085 1.00 42.84 206 LYS A O 1
ATOM 1511 N N . LYS A 1 207 ? -4.986 46.088 -5.804 1.00 39.59 207 LYS A N 1
ATOM 1512 C CA . LYS A 1 207 ? -4.214 47.266 -5.389 1.00 39.59 207 LYS A CA 1
ATOM 1513 C C . LYS A 1 207 ? -4.925 47.982 -4.250 1.00 39.59 207 LYS A C 1
ATOM 1515 O O . LYS A 1 207 ? -6.177 47.931 -4.249 1.00 39.59 207 LYS A O 1
#

Sequence (207 aa):
PVGCDRGDMIEAIVLGGARINQFYEGDFTPGKPTPPTCYAIADPLWEAGEVEGKIAPPADLKSKQSDKCSDCAFNAFGSGRGNAKACKNTVRLAMLPACTDDVAKADGFMLSVPPTGMRSWASYVAPLAAVGRPVQTVITEIEKIPNTTGAGFSLAFSTLQPIQDETTLRSILARAKGDGGAALVQPPPAAESSGAKPKRRRKVVKK

Secondary structure (DSSP, 8-state):
--SSB-SSEEEEEEEEEEEEEEE--S---TT--PPPSEEEE--TTS-TTTHHHH----TT-TT-S-S-STT-GGGSTTSSGGG--SSEEEEEEEEEETT-S-TTTPPPEEEEE-GGGHHHHHHHHHHHHHTT--GGGEEEEEEEEE-SSSS-EEEEEEEEEE---HHHHHHHHHHIIIIIHHHHTPPPPP-----------------

Radius of gyration: 18.87 Å; chains: 1; bounding box: 40×64×45 Å

Organism: NCBI:txid412755